Protein AF-A0A8T0BL44-F1 (afdb_monomer_lite)

pLDDT: mean 71.76, std 21.44, range [35.44, 96.62]

Organism: Silurus meridionalis (NCBI:txid175797)

Secondary structure (DSSP, 8-state):
-HHHHHHHHHHHHHHHHHHHHHHHHHHHHHHHHHHHHHTT-HHHHHHHHHHHHHHHHHHHHHHHHHHHHHHHHHHHHHHHHHHHHHHHHHHHHHHHHHHHHHHHHHHHHHHHHHHHHHHHHHHHHHHHHHHHHHHHHHHHHHHHHHHHHHHHHHHHHHHHHHHHHHHHHHHHHHHHHHHHHHHHHHHHHHHHHHHHHHHHHHHHHTTSSSS--

Foldseek 3Di:
DVVVLVVLLVLLVVLLVLLVVL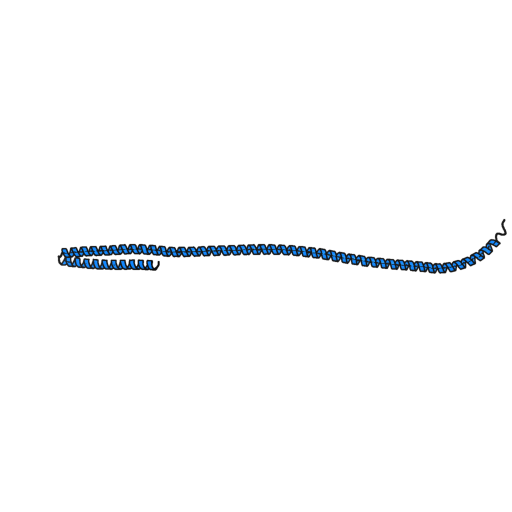LVVLVVLVVVLVVCVVVVNVVSSVVSNVSSVVSNVSSVVSNVVSVVSVVVSVVVVVVVVVVVVVVVVVVVVVVVVVVVVVVVVVVVVCCVCVVVVVVVVCVVCVVVVVVVVVVVCCVVCVVVVVVVVVVVVVVVVVVVVVVVVVVVVVVVVVVVVVCVVVVVVVVVVVVVVVVVVVVVVVVVVVVPVVPDD

Structure (mmCIF, N/CA/C/O backbone):
data_AF-A0A8T0BL44-F1
#
_entry.id   AF-A0A8T0BL44-F1
#
loop_
_atom_site.group_PDB
_atom_site.id
_atom_site.type_symbol
_atom_site.label_atom_id
_atom_site.label_alt_id
_atom_site.label_comp_id
_atom_site.label_asym_id
_atom_site.label_entity_id
_atom_site.label_seq_id
_atom_site.pdbx_PDB_ins_code
_atom_site.Cartn_x
_atom_site.Cartn_y
_atom_site.Cartn_z
_atom_site.occupancy
_atom_site.B_iso_or_equiv
_atom_site.auth_seq_id
_atom_site.auth_comp_id
_atom_site.auth_asym_id
_atom_site.auth_atom_id
_atom_site.pdbx_PDB_model_num
ATOM 1 N N . MET A 1 1 ? -0.064 4.214 21.474 1.00 69.94 1 MET A N 1
ATOM 2 C CA . MET A 1 1 ? -1.525 3.954 21.390 1.00 69.94 1 MET A CA 1
ATOM 3 C C . MET A 1 1 ? -1.863 2.549 21.871 1.00 69.94 1 MET A C 1
ATOM 5 O O . MET A 1 1 ? -2.926 2.357 22.455 1.00 69.94 1 MET A O 1
ATOM 9 N N . ASP A 1 2 ? -0.962 1.584 21.702 1.00 80.00 2 ASP A N 1
ATOM 10 C CA . ASP A 1 2 ? -1.138 0.243 22.268 1.00 80.00 2 ASP A CA 1
ATOM 11 C C . ASP A 1 2 ? -1.189 0.259 23.802 1.00 80.00 2 ASP A C 1
ATOM 13 O O . ASP A 1 2 ? -2.060 -0.389 24.377 1.00 80.00 2 ASP A O 1
ATOM 17 N N . ASP A 1 3 ? -0.395 1.112 24.465 1.00 86.94 3 ASP A N 1
ATOM 18 C CA . ASP A 1 3 ? -0.456 1.292 25.926 1.00 86.94 3 ASP A CA 1
ATOM 19 C C . ASP A 1 3 ? -1.827 1.780 26.402 1.00 86.94 3 ASP A C 1
ATOM 21 O O . ASP A 1 3 ? -2.375 1.274 27.378 1.00 86.94 3 ASP A O 1
ATOM 25 N N . THR A 1 4 ? -2.432 2.733 25.687 1.00 88.00 4 THR A N 1
ATOM 26 C CA . THR A 1 4 ? -3.768 3.246 26.021 1.00 88.00 4 THR A CA 1
ATOM 27 C C . THR A 1 4 ? -4.852 2.196 25.794 1.00 88.00 4 THR A C 1
ATOM 29 O O . THR A 1 4 ? -5.768 2.083 26.604 1.00 88.00 4 THR A O 1
ATOM 32 N N . LEU A 1 5 ? -4.739 1.383 24.736 1.00 90.44 5 LEU A N 1
ATOM 33 C CA . LEU A 1 5 ? -5.664 0.275 24.485 1.00 90.44 5 LEU A CA 1
ATOM 34 C C . LEU A 1 5 ? -5.534 -0.807 25.567 1.00 90.44 5 LEU A C 1
ATOM 36 O O . LEU A 1 5 ? -6.539 -1.331 26.050 1.00 90.44 5 LEU A O 1
ATOM 40 N N . PHE A 1 6 ? -4.301 -1.118 25.965 1.00 92.88 6 PHE A N 1
ATOM 41 C CA . PHE A 1 6 ? -4.007 -2.074 27.023 1.00 92.88 6 PHE A CA 1
ATOM 42 C C . PHE A 1 6 ? -4.561 -1.605 28.372 1.00 92.88 6 PHE A C 1
ATOM 44 O O . PHE A 1 6 ? -5.269 -2.363 29.036 1.00 92.88 6 PHE A O 1
ATOM 51 N N . GLN A 1 7 ? -4.325 -0.340 28.734 1.00 93.31 7 GLN A N 1
ATOM 52 C CA . GLN A 1 7 ? -4.882 0.274 29.940 1.00 93.31 7 GLN A CA 1
ATOM 53 C C . GLN A 1 7 ? -6.413 0.227 29.933 1.00 93.31 7 GLN A C 1
ATOM 55 O O . GLN A 1 7 ? -6.998 -0.252 30.897 1.00 93.31 7 GLN A O 1
ATOM 60 N N . LEU A 1 8 ? -7.074 0.606 28.832 1.00 92.88 8 LEU A N 1
ATOM 61 C CA . LEU A 1 8 ? -8.539 0.557 28.725 1.00 92.88 8 LEU A CA 1
ATOM 62 C C . LEU A 1 8 ? -9.100 -0.858 28.939 1.00 92.88 8 LEU A C 1
ATOM 64 O O . LEU A 1 8 ? -10.044 -1.036 29.710 1.00 92.88 8 LEU A O 1
ATOM 68 N N . LYS A 1 9 ? -8.498 -1.878 28.312 1.00 92.75 9 LYS A N 1
ATOM 69 C CA . LYS A 1 9 ? -8.901 -3.285 28.499 1.00 92.75 9 LYS A CA 1
ATOM 70 C C . LYS A 1 9 ? -8.662 -3.768 29.926 1.00 92.75 9 LYS A C 1
ATOM 72 O O . LYS A 1 9 ? -9.474 -4.511 30.482 1.00 92.75 9 LYS A O 1
ATOM 77 N N . PHE A 1 10 ? -7.560 -3.346 30.537 1.00 95.25 10 PHE A N 1
ATOM 78 C CA . PHE A 1 10 ? -7.265 -3.663 31.925 1.00 95.25 10 PHE A CA 1
ATOM 79 C C . PHE A 1 10 ? -8.274 -3.007 32.877 1.00 95.25 10 PHE A C 1
ATOM 81 O O . PHE A 1 10 ? -8.825 -3.691 33.742 1.00 95.25 10 PHE A O 1
ATOM 88 N N . THR A 1 11 ? -8.590 -1.725 32.677 1.00 93.88 11 THR A N 1
ATOM 89 C CA . THR A 1 11 ? -9.601 -0.991 33.445 1.00 93.88 11 THR A CA 1
ATOM 90 C C . THR A 1 11 ? -10.983 -1.629 33.303 1.00 93.88 11 THR A C 1
ATOM 92 O O . THR A 1 11 ? -11.631 -1.862 34.320 1.00 93.88 11 THR A O 1
ATOM 95 N N . ALA A 1 12 ? -11.418 -2.005 32.093 1.00 94.56 12 ALA A N 1
ATOM 96 C CA . ALA A 1 12 ? -12.679 -2.729 31.888 1.00 94.56 12 ALA A CA 1
ATOM 97 C C . ALA A 1 12 ? -12.732 -4.020 32.725 1.00 94.56 12 ALA A C 1
ATOM 99 O O . ALA A 1 12 ? -13.682 -4.258 33.473 1.00 94.56 12 ALA A O 1
ATOM 100 N N . LYS A 1 13 ? -11.649 -4.806 32.698 1.00 95.50 13 LYS A N 1
ATOM 101 C CA . LYS A 1 13 ? -11.542 -6.056 33.460 1.00 95.50 13 LYS A CA 1
ATOM 102 C C . LYS A 1 13 ? -11.479 -5.834 34.974 1.00 95.50 13 LYS A C 1
ATOM 104 O O . LYS A 1 13 ? -11.966 -6.666 35.741 1.00 95.50 13 LYS A O 1
ATOM 109 N N . GLN A 1 14 ? -10.898 -4.726 35.433 1.00 96.19 14 GLN A N 1
ATOM 110 C CA . GLN A 1 14 ? -10.954 -4.335 36.842 1.00 96.19 14 GLN A CA 1
ATOM 111 C C . GLN A 1 14 ? -12.375 -3.947 37.270 1.00 96.19 14 GLN A C 1
ATOM 113 O O . GLN A 1 14 ? -12.824 -4.398 38.325 1.00 96.19 14 GLN A O 1
ATOM 118 N N . LEU A 1 15 ? -13.109 -3.192 36.448 1.00 95.75 15 LEU A N 1
ATOM 119 C CA . LEU A 1 15 ? -14.500 -2.810 36.721 1.00 95.75 15 LEU A CA 1
ATOM 120 C C . LEU A 1 15 ? -15.417 -4.039 36.824 1.00 95.75 15 LEU A C 1
ATOM 122 O O . LEU A 1 15 ? -16.239 -4.115 37.735 1.00 95.75 15 LEU A O 1
ATOM 126 N N . GLU A 1 16 ? -15.223 -5.052 35.976 1.00 95.38 16 GLU A N 1
ATOM 127 C CA . GLU A 1 16 ? -15.943 -6.329 36.090 1.00 95.38 16 GLU A CA 1
ATOM 128 C C . GLU A 1 16 ? -15.645 -7.072 37.398 1.00 95.38 16 GLU A C 1
ATOM 130 O O . GLU A 1 16 ? -16.543 -7.655 38.011 1.00 95.38 16 GLU A O 1
ATOM 135 N N . ARG A 1 17 ? -14.386 -7.062 37.857 1.00 96.25 17 ARG A N 1
ATOM 136 C CA . ARG A 1 17 ? -14.012 -7.668 39.147 1.00 96.25 17 ARG A CA 1
ATOM 137 C C . ARG A 1 17 ? -14.679 -6.940 40.312 1.00 96.25 17 ARG A C 1
ATOM 139 O O . ARG A 1 17 ? -15.164 -7.599 41.232 1.00 96.25 17 ARG A O 1
ATOM 146 N N . LEU A 1 18 ? -14.737 -5.608 40.264 1.00 95.44 18 LEU A N 1
ATOM 147 C CA . LEU A 1 18 ? -15.436 -4.792 41.259 1.00 95.44 18 LEU A CA 1
ATOM 148 C C . LEU A 1 18 ? -16.947 -5.057 41.248 1.00 95.44 18 LEU A C 1
ATOM 150 O O . LEU A 1 18 ? -17.538 -5.211 42.316 1.00 95.44 18 LEU A O 1
ATOM 154 N N . ALA A 1 19 ? -17.554 -5.212 40.068 1.00 96.31 19 ALA A N 1
ATOM 155 C CA . ALA A 1 19 ? -18.959 -5.587 39.940 1.00 96.31 19 ALA A CA 1
ATOM 156 C C . ALA A 1 19 ? -19.248 -6.968 40.553 1.00 96.31 19 ALA A C 1
ATOM 158 O O . ALA A 1 19 ? -20.170 -7.103 41.356 1.00 96.31 19 ALA A O 1
ATOM 159 N N . LYS A 1 20 ? -18.414 -7.979 40.258 1.00 96.12 20 LYS A N 1
ATOM 160 C CA . LYS A 1 20 ? -18.530 -9.326 40.850 1.00 96.12 20 LYS A CA 1
ATOM 161 C C . LYS A 1 20 ? -18.363 -9.309 42.370 1.00 96.12 20 LYS A C 1
ATOM 163 O O . LYS A 1 20 ? -19.061 -10.038 43.074 1.00 96.12 20 LYS A O 1
ATOM 168 N N . LYS A 1 21 ? -17.459 -8.471 42.889 1.00 96.62 21 LYS A N 1
ATOM 169 C CA . LYS A 1 21 ? -17.287 -8.276 44.335 1.00 96.62 21 LYS A CA 1
ATOM 170 C C . LYS A 1 21 ? -18.546 -7.667 44.965 1.00 96.62 21 LYS A C 1
ATOM 172 O O . LYS A 1 21 ? -19.066 -8.239 45.917 1.00 96.62 21 LYS A O 1
ATOM 177 N N . ALA A 1 22 ? -19.084 -6.590 44.389 1.00 94.69 22 ALA A N 1
ATOM 178 C CA . ALA A 1 22 ? -20.314 -5.951 44.863 1.00 94.69 22 ALA A CA 1
ATOM 179 C C . ALA A 1 22 ? -21.532 -6.896 44.819 1.00 94.69 22 ALA A C 1
ATOM 181 O O . ALA A 1 22 ? -22.373 -6.872 45.719 1.00 94.69 22 ALA A O 1
ATOM 182 N N . GLU A 1 23 ? -21.612 -7.776 43.816 1.00 95.00 23 GLU A N 1
ATOM 183 C CA . GLU A 1 23 ? -22.660 -8.798 43.728 1.00 95.00 23 GLU A CA 1
ATOM 184 C C . GLU A 1 23 ? -22.529 -9.857 44.835 1.00 95.00 23 GLU A C 1
ATOM 186 O O . GLU A 1 23 ? -23.530 -10.259 45.437 1.00 95.00 23 GLU A O 1
ATOM 191 N N . LYS A 1 24 ? -21.300 -10.289 45.149 1.00 96.19 24 LYS A N 1
ATOM 192 C CA . LYS A 1 24 ? -21.034 -11.214 46.260 1.00 96.19 24 LYS A CA 1
ATOM 193 C C . LYS A 1 24 ? -21.413 -10.589 47.606 1.00 96.19 24 LYS A C 1
ATOM 195 O O . LYS A 1 24 ? -22.069 -11.250 48.410 1.00 96.19 24 LYS A O 1
ATOM 200 N N . ASP A 1 25 ? -21.076 -9.317 47.811 1.00 94.94 25 ASP A N 1
ATOM 201 C CA . ASP A 1 25 ? -21.437 -8.563 49.017 1.00 94.94 25 ASP A CA 1
ATOM 202 C C . ASP A 1 25 ? -22.966 -8.392 49.134 1.00 94.94 25 ASP A C 1
ATOM 204 O O . ASP A 1 25 ? -23.532 -8.585 50.208 1.00 94.94 25 ASP A O 1
ATOM 208 N N . SER A 1 26 ? -23.670 -8.132 48.023 1.00 93.81 26 SER A N 1
ATOM 209 C CA . SER A 1 26 ? -25.142 -8.067 47.993 1.00 93.81 26 SER A CA 1
ATOM 210 C C . SER A 1 26 ? -25.791 -9.404 48.382 1.00 93.81 26 SER A C 1
ATOM 212 O O . SER A 1 26 ? -26.718 -9.430 49.194 1.00 93.81 26 SER A O 1
ATOM 214 N N . LYS A 1 27 ? -25.276 -10.536 47.878 1.00 95.06 27 LYS A N 1
ATOM 215 C CA . LYS A 1 27 ? -25.745 -11.883 48.266 1.00 95.06 27 LYS A CA 1
ATOM 216 C C . LYS A 1 27 ? -25.478 -12.181 49.745 1.00 95.06 27 LYS A C 1
ATOM 218 O O . LYS A 1 27 ? -26.314 -12.801 50.405 1.00 95.06 27 LYS A O 1
ATOM 223 N N . ALA A 1 28 ? -24.347 -11.718 50.280 1.00 94.81 28 ALA A N 1
ATOM 224 C CA . ALA A 1 28 ? -24.042 -11.839 51.702 1.00 94.81 28 ALA A CA 1
ATOM 225 C C . ALA A 1 28 ? -25.059 -11.062 52.559 1.00 94.81 28 ALA A C 1
ATOM 227 O O . ALA A 1 28 ? -25.601 -11.631 53.506 1.00 94.81 28 ALA A O 1
ATOM 228 N N . GLU A 1 29 ? -25.405 -9.825 52.193 1.00 93.19 29 GLU A N 1
ATOM 229 C CA . GLU A 1 29 ? -26.448 -9.048 52.884 1.00 93.19 29 GLU A CA 1
ATOM 230 C C . GLU A 1 29 ? -27.834 -9.704 52.777 1.00 93.19 29 GLU A C 1
ATOM 232 O O . GLU A 1 29 ? -28.536 -9.828 53.778 1.00 93.19 29 GLU A O 1
ATOM 237 N N . GLN A 1 30 ? -28.206 -10.259 51.617 1.00 93.69 30 GLN A N 1
ATOM 238 C CA . GLN A 1 30 ? -29.459 -11.018 51.472 1.00 93.69 30 GLN A CA 1
ATOM 239 C C . GLN A 1 30 ? -29.530 -12.232 52.407 1.00 93.69 30 GLN A C 1
ATOM 241 O O . GLN A 1 30 ? -30.596 -12.554 52.935 1.00 93.69 30 GLN A O 1
ATOM 246 N N . SER A 1 31 ? -28.406 -12.913 52.643 1.00 94.44 31 SER A N 1
ATOM 247 C CA . SER A 1 31 ? -28.365 -14.014 53.608 1.00 94.44 31 SER A CA 1
ATOM 248 C C . SER A 1 31 ? -28.578 -13.535 55.052 1.00 94.44 31 SER A C 1
ATOM 250 O O . SER A 1 31 ? -29.206 -14.244 55.839 1.00 94.44 31 SER A O 1
ATOM 252 N N . LYS A 1 32 ? -28.133 -12.315 55.394 1.00 94.00 32 LYS A N 1
ATOM 253 C CA . LYS A 1 32 ? -28.379 -11.685 56.703 1.00 94.00 32 LYS A CA 1
ATOM 254 C C . LYS A 1 32 ? -29.839 -11.269 56.871 1.00 94.00 32 LYS A C 1
ATOM 256 O O . LYS A 1 32 ? -30.396 -11.516 57.934 1.00 94.00 32 LYS A O 1
ATOM 261 N N . VAL A 1 33 ? -30.486 -10.753 55.819 1.00 94.25 33 VAL A N 1
ATOM 262 C CA . VAL 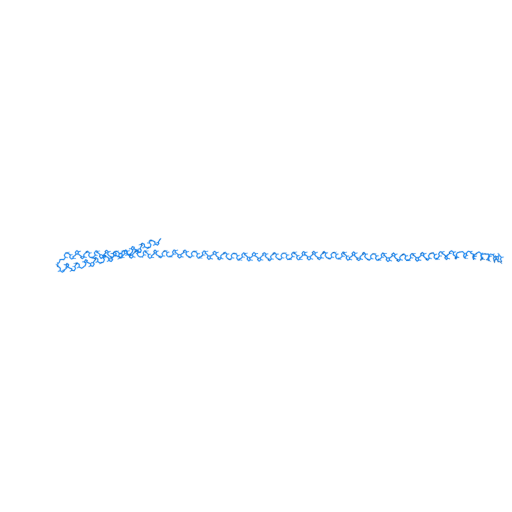A 1 33 ? -31.937 -10.467 55.818 1.00 94.25 33 VAL A CA 1
ATOM 263 C C . VAL A 1 33 ? -32.732 -11.721 56.187 1.00 94.25 33 VAL A C 1
ATOM 265 O O . VAL A 1 33 ? -33.583 -11.675 57.071 1.00 94.25 33 VAL A O 1
ATOM 268 N N . LYS A 1 34 ? -32.413 -12.868 55.566 1.00 93.31 34 LYS A N 1
ATOM 269 C CA . LYS A 1 34 ? -33.082 -14.150 55.857 1.00 93.31 34 LYS A CA 1
ATOM 270 C C . LYS A 1 34 ? -32.927 -14.571 57.323 1.00 93.31 34 LYS A C 1
ATOM 272 O O . LYS A 1 34 ? -33.892 -15.037 57.920 1.00 93.31 34 LYS A O 1
ATOM 277 N N . LYS A 1 35 ? -31.743 -14.374 57.913 1.00 94.25 35 LYS A N 1
ATOM 278 C CA . LYS A 1 35 ? -31.485 -14.666 59.334 1.00 94.25 35 LYS A CA 1
ATOM 279 C C . LYS A 1 35 ? -32.230 -13.705 60.271 1.00 94.25 35 LYS A C 1
ATOM 281 O O . LYS A 1 35 ? -32.817 -14.152 61.248 1.00 94.25 35 LYS A O 1
ATOM 286 N N . ALA A 1 36 ? -32.261 -12.410 59.955 1.00 92.06 36 ALA A N 1
ATOM 287 C CA . ALA A 1 36 ? -32.980 -11.405 60.745 1.00 92.06 36 ALA A CA 1
ATOM 288 C C . ALA A 1 36 ? -34.504 -11.636 60.742 1.00 92.06 36 ALA A C 1
ATOM 290 O O . ALA A 1 36 ? -35.160 -11.475 61.770 1.00 92.06 36 ALA A O 1
ATOM 291 N N . LEU A 1 37 ? -35.055 -12.098 59.612 1.00 90.81 37 LEU A N 1
ATOM 292 C CA . LEU A 1 37 ? -36.462 -12.499 59.493 1.00 90.81 37 LEU A CA 1
ATOM 293 C C . LEU A 1 37 ? -36.809 -13.696 60.392 1.00 90.81 37 LEU A C 1
ATOM 295 O O . LEU A 1 37 ? -37.860 -13.688 61.027 1.00 90.81 37 LEU A O 1
ATOM 299 N N . GLN A 1 38 ? -35.922 -14.695 60.501 1.00 92.69 38 GLN A N 1
ATOM 300 C CA . GLN A 1 38 ? -36.114 -15.832 61.418 1.00 92.69 38 GLN A CA 1
ATOM 301 C C . GLN A 1 38 ? -36.140 -15.395 62.890 1.00 92.69 38 GLN A C 1
ATOM 303 O O . GLN A 1 38 ? -36.855 -15.982 63.695 1.00 92.69 38 GLN A O 1
ATOM 308 N N . GLN A 1 39 ? -35.407 -14.334 63.231 1.00 92.25 39 GLN A N 1
ATOM 309 C CA . GLN A 1 39 ? -35.356 -13.754 64.575 1.00 92.25 39 GLN A CA 1
ATOM 310 C C . GLN A 1 39 ? -36.518 -12.779 64.866 1.00 92.25 39 GLN A C 1
ATOM 312 O O . GLN A 1 39 ? -36.514 -12.133 65.910 1.00 92.25 39 GLN A O 1
ATOM 317 N N . LYS A 1 40 ? -37.506 -12.646 63.958 1.00 90.94 40 LYS A N 1
ATOM 318 C CA . LYS A 1 40 ? -38.638 -11.693 64.033 1.00 90.94 40 LYS A CA 1
ATOM 319 C C . LYS A 1 40 ? -38.242 -10.211 64.195 1.00 90.94 40 LYS A C 1
ATOM 321 O O . LYS A 1 40 ? -39.096 -9.383 64.502 1.00 90.94 40 LYS A O 1
ATOM 326 N N . ASN A 1 41 ? -36.987 -9.839 63.931 1.00 91.25 41 ASN A N 1
ATOM 327 C CA . ASN A 1 41 ? -36.534 -8.450 64.016 1.00 91.25 41 ASN A CA 1
ATOM 328 C C . ASN A 1 41 ? -36.704 -7.735 62.664 1.00 91.25 41 ASN A C 1
ATOM 330 O O . ASN A 1 41 ? -35.844 -7.801 61.779 1.00 91.25 41 ASN A O 1
ATOM 334 N N . VAL A 1 42 ? -37.848 -7.069 62.505 1.00 89.62 42 VAL A N 1
ATOM 335 C CA . VAL A 1 42 ? -38.293 -6.475 61.234 1.00 89.62 42 VAL A CA 1
ATOM 336 C C . VAL A 1 42 ? -37.489 -5.226 60.853 1.00 89.62 42 VAL A C 1
ATOM 338 O O . VAL A 1 42 ? -37.205 -5.012 59.673 1.00 89.62 42 VAL A O 1
ATOM 341 N N . ASP A 1 43 ? -37.063 -4.427 61.834 1.00 91.94 43 ASP A N 1
ATOM 342 C CA . ASP A 1 43 ? -36.312 -3.192 61.585 1.00 91.94 43 ASP A CA 1
ATOM 343 C C . ASP A 1 43 ? -34.884 -3.479 61.106 1.00 91.94 43 ASP A C 1
ATOM 345 O O . ASP A 1 43 ? -34.432 -2.894 60.119 1.00 91.94 43 ASP A O 1
ATOM 349 N N . CYS A 1 44 ? -34.194 -4.453 61.711 1.00 90.81 44 CYS A N 1
ATOM 350 C CA . CYS A 1 44 ? -32.881 -4.888 61.226 1.00 90.81 44 CYS A CA 1
ATOM 351 C C . CYS A 1 44 ? -32.962 -5.527 59.830 1.00 90.81 44 CYS A C 1
ATOM 353 O O . CYS A 1 44 ? -32.086 -5.298 58.993 1.00 90.81 44 CYS A O 1
ATOM 355 N N . ALA A 1 45 ? -34.021 -6.294 59.545 1.00 93.12 45 ALA A N 1
ATOM 356 C CA . ALA A 1 45 ? -34.233 -6.876 58.222 1.00 93.12 45 ALA A CA 1
ATOM 357 C C . ALA A 1 45 ? -34.409 -5.798 57.135 1.00 93.12 45 ALA A C 1
ATOM 359 O O . ALA A 1 45 ? -33.854 -5.949 56.044 1.00 93.12 45 ALA A O 1
ATOM 360 N N . ARG A 1 46 ? -35.109 -4.694 57.440 1.00 94.81 46 ARG A N 1
ATOM 361 C CA . ARG A 1 46 ? -35.284 -3.551 56.527 1.00 94.81 46 ARG A CA 1
ATOM 362 C C . ARG A 1 46 ? -33.948 -2.892 56.180 1.00 94.81 46 ARG A C 1
ATOM 364 O O . ARG A 1 46 ? -33.643 -2.732 55.000 1.00 94.81 46 ARG A O 1
ATOM 371 N N . VAL A 1 47 ? -33.107 -2.621 57.180 1.00 94.50 47 VAL A N 1
ATOM 372 C CA . VAL A 1 47 ? -31.777 -2.018 56.968 1.00 94.50 47 VAL A CA 1
ATOM 373 C C . VAL A 1 47 ? -30.8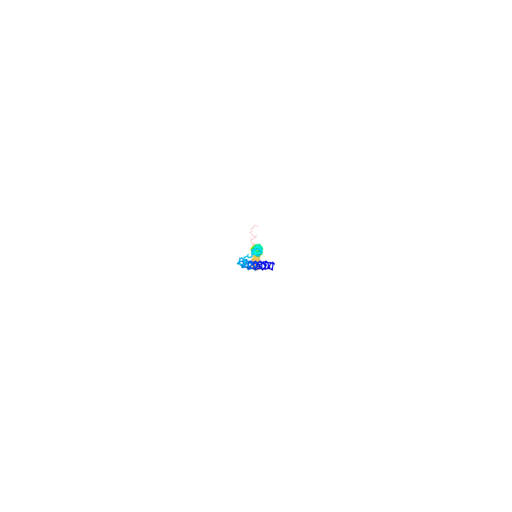67 -2.923 56.126 1.00 94.50 47 VAL A C 1
ATOM 375 O O . VAL A 1 47 ? -30.168 -2.449 55.226 1.00 94.50 47 VAL A O 1
ATOM 378 N N . TYR A 1 48 ? -30.872 -4.240 56.364 1.00 94.62 48 TYR A N 1
ATOM 379 C CA . TYR A 1 48 ? -30.099 -5.177 55.538 1.00 94.62 48 TYR A CA 1
ATOM 380 C C . TYR A 1 48 ? -30.646 -5.290 54.108 1.00 94.62 48 TYR A C 1
ATOM 382 O O . TYR A 1 48 ? -29.863 -5.418 53.164 1.00 94.62 48 TYR A O 1
ATOM 390 N N . ALA A 1 49 ? -31.964 -5.198 53.917 1.00 94.94 49 ALA A N 1
ATOM 391 C CA . ALA A 1 49 ? -32.578 -5.212 52.593 1.00 94.94 49 ALA A CA 1
ATOM 392 C C . ALA A 1 49 ? -32.210 -3.957 51.784 1.00 94.94 49 ALA A C 1
ATOM 394 O O . ALA A 1 49 ? -31.784 -4.074 50.633 1.00 94.94 49 ALA A O 1
ATOM 395 N N . GLU A 1 50 ? -32.280 -2.772 52.393 1.00 95.62 50 GLU A N 1
ATOM 396 C CA . GLU A 1 50 ? -31.848 -1.514 51.770 1.00 95.62 50 GLU A CA 1
ATOM 397 C C . GLU A 1 50 ? -30.363 -1.554 51.385 1.00 95.62 50 GLU A C 1
ATOM 399 O O . GLU A 1 50 ? -29.996 -1.219 50.255 1.00 95.62 50 GLU A O 1
ATOM 404 N N . ASN A 1 51 ? -29.500 -2.054 52.277 1.00 94.81 51 ASN A N 1
ATOM 405 C CA . ASN A 1 51 ? -28.078 -2.225 51.983 1.00 94.81 51 ASN A CA 1
ATOM 406 C C . ASN A 1 51 ? -27.822 -3.225 50.847 1.00 94.81 51 ASN A C 1
ATOM 408 O O . ASN A 1 51 ? -26.965 -2.976 49.993 1.00 94.81 51 ASN A O 1
ATOM 412 N N . ALA A 1 52 ? -28.580 -4.322 50.786 1.00 95.00 52 ALA A N 1
ATOM 413 C CA . ALA A 1 52 ? -28.488 -5.286 49.696 1.00 95.00 52 ALA A CA 1
ATOM 414 C C . ALA A 1 52 ? -28.881 -4.664 48.345 1.00 95.00 52 ALA A C 1
ATOM 416 O O . ALA A 1 52 ? -28.199 -4.912 47.343 1.00 95.00 52 ALA A O 1
ATOM 417 N N . ILE A 1 53 ? -29.934 -3.836 48.316 1.00 95.94 53 ILE A N 1
ATOM 418 C CA . ILE A 1 53 ? -30.380 -3.098 47.123 1.00 95.94 53 ILE A CA 1
ATOM 419 C C . ILE A 1 53 ? -29.315 -2.088 46.693 1.00 95.94 53 ILE A C 1
ATOM 421 O O . ILE A 1 53 ? -28.932 -2.063 45.523 1.00 95.94 53 ILE A O 1
ATOM 425 N N . ARG A 1 54 ? -28.771 -1.307 47.632 1.00 96.19 54 ARG A N 1
ATOM 426 C CA . ARG A 1 54 ? -27.700 -0.344 47.349 1.00 96.19 54 ARG A CA 1
ATOM 427 C C . ARG A 1 54 ? -26.482 -1.027 46.729 1.00 96.19 54 ARG A C 1
ATOM 429 O O . ARG A 1 54 ? -26.008 -0.592 45.682 1.00 96.19 54 ARG A O 1
ATOM 436 N N . LYS A 1 55 ? -26.019 -2.139 47.311 1.00 94.88 55 LYS A N 1
ATOM 437 C CA . LYS A 1 55 ? -24.883 -2.910 46.779 1.00 94.88 55 LYS A CA 1
ATOM 438 C C . LYS A 1 55 ? -25.163 -3.526 45.410 1.00 94.88 55 LYS A C 1
ATOM 440 O O . LYS A 1 55 ? -24.275 -3.558 44.560 1.00 94.88 55 LYS A O 1
ATOM 445 N N . LYS A 1 56 ? -26.405 -3.946 45.155 1.00 95.62 56 LYS A N 1
ATOM 446 C CA . LYS A 1 56 ? -26.831 -4.407 43.828 1.00 95.62 56 LYS A CA 1
ATOM 447 C C . LYS A 1 56 ? -26.787 -3.274 42.796 1.00 95.62 56 LYS A C 1
ATOM 449 O O . LYS A 1 56 ? -26.263 -3.478 41.703 1.00 95.62 56 LYS A O 1
ATOM 454 N N . ASN A 1 57 ? -27.270 -2.082 43.149 1.00 95.50 57 ASN A N 1
ATOM 455 C CA . ASN A 1 57 ? -27.228 -0.905 42.276 1.00 95.50 57 ASN A CA 1
ATOM 456 C C . ASN A 1 57 ? -25.791 -0.443 41.993 1.00 95.50 57 ASN A C 1
ATOM 458 O O . ASN A 1 57 ? -25.477 -0.117 40.849 1.00 95.50 57 ASN A O 1
ATOM 462 N N . GLU A 1 58 ? -24.901 -0.487 42.991 1.00 95.06 58 GLU A N 1
ATOM 463 C CA . GLU A 1 58 ? -23.460 -0.264 42.799 1.00 95.06 58 GLU A CA 1
ATOM 464 C C . GLU A 1 58 ? -22.885 -1.254 41.770 1.00 95.06 58 GLU A C 1
ATOM 466 O O . GLU A 1 58 ? -22.222 -0.835 40.823 1.00 95.06 58 GLU A O 1
ATOM 471 N N . GLY A 1 59 ? -23.196 -2.553 41.889 1.00 95.44 59 GLY A N 1
ATOM 472 C CA . GLY A 1 59 ? -22.762 -3.582 40.934 1.00 95.44 59 GLY A CA 1
ATOM 473 C C . GLY A 1 59 ? -23.237 -3.328 39.498 1.00 95.44 59 GLY A C 1
ATOM 474 O O . GLY A 1 59 ? -22.449 -3.430 38.556 1.00 95.44 59 GLY A O 1
ATOM 475 N N . VAL A 1 60 ? -24.500 -2.925 39.322 1.00 94.88 60 VAL A N 1
ATOM 476 C CA . VAL A 1 60 ? -25.049 -2.547 38.007 1.00 94.88 60 VAL A CA 1
ATOM 477 C C . VAL A 1 60 ? -24.348 -1.307 37.447 1.00 94.88 60 VAL A C 1
ATOM 479 O O . VAL A 1 60 ? -24.083 -1.242 36.246 1.00 94.88 60 VAL A O 1
ATOM 482 N N . ASN A 1 61 ? -24.012 -0.331 38.292 1.00 96.12 61 ASN A N 1
ATOM 483 C CA . ASN A 1 61 ? -23.299 0.866 37.856 1.00 96.12 61 ASN A CA 1
ATOM 484 C C . ASN A 1 61 ? -21.875 0.540 37.371 1.00 96.12 61 ASN A C 1
ATOM 486 O O . ASN A 1 61 ? -21.468 1.004 36.305 1.00 96.12 61 ASN A O 1
ATOM 490 N N . TRP A 1 62 ? -21.151 -0.324 38.092 1.00 95.69 62 TRP A N 1
ATOM 491 C CA . TRP A 1 62 ? -19.837 -0.817 37.663 1.00 95.69 62 TRP A CA 1
ATOM 492 C C . TRP A 1 62 ? -19.906 -1.573 36.332 1.00 95.69 62 TRP A C 1
ATOM 494 O O . TRP A 1 62 ? -19.080 -1.327 35.456 1.00 95.69 62 TRP A O 1
ATOM 504 N N . LEU A 1 63 ? -20.922 -2.422 36.136 1.00 95.12 63 LEU A N 1
ATOM 505 C CA . LEU A 1 63 ? -21.153 -3.124 34.867 1.00 95.12 63 LEU A CA 1
ATOM 506 C C . LEU A 1 63 ? -21.434 -2.170 33.701 1.00 95.12 63 LEU A C 1
ATOM 508 O O . LEU A 1 63 ? -20.903 -2.364 32.611 1.00 95.12 63 LEU A O 1
ATOM 512 N N . ARG A 1 64 ? -22.231 -1.116 33.917 1.00 96.31 64 ARG A N 1
ATOM 513 C CA . ARG A 1 64 ? -22.475 -0.095 32.884 1.00 96.31 64 ARG A CA 1
ATOM 514 C C . ARG A 1 64 ? -21.214 0.682 32.529 1.00 96.31 64 ARG A C 1
ATOM 516 O O . ARG A 1 64 ? -21.019 1.028 31.368 1.00 96.31 64 ARG A O 1
ATOM 523 N N . MET A 1 65 ? -20.368 0.988 33.511 1.00 94.56 65 MET A N 1
ATOM 524 C CA . MET A 1 65 ? -19.083 1.620 33.224 1.00 94.56 65 MET A CA 1
ATOM 525 C C . MET A 1 65 ? -18.151 0.664 32.478 1.00 94.56 65 MET A C 1
ATOM 527 O O . MET A 1 65 ? -17.538 1.082 31.501 1.00 94.56 65 MET A O 1
ATOM 531 N N . ALA A 1 66 ? -18.111 -0.618 32.853 1.00 95.00 66 ALA A N 1
ATOM 532 C CA . ALA A 1 66 ? -17.333 -1.629 32.142 1.00 95.00 66 ALA A CA 1
ATOM 533 C C . ALA A 1 66 ? -17.754 -1.738 30.666 1.00 95.00 66 ALA A C 1
ATOM 535 O O . ALA A 1 66 ? -16.900 -1.640 29.791 1.00 95.00 66 ALA A O 1
ATOM 536 N N . SER A 1 67 ? -19.058 -1.827 30.372 1.00 95.06 67 SER A N 1
ATOM 537 C CA . SER A 1 67 ? -19.545 -1.929 28.988 1.00 95.06 67 SER A CA 1
ATOM 538 C C . SER A 1 67 ? -19.244 -0.684 28.151 1.00 95.06 67 SER A C 1
ATOM 540 O O . SER A 1 67 ? -18.918 -0.791 26.970 1.00 95.06 67 SER A O 1
ATOM 542 N N . ARG A 1 68 ? -19.292 0.508 28.759 1.00 95.12 68 ARG A N 1
ATOM 543 C CA . ARG A 1 68 ? -18.876 1.753 28.098 1.00 95.12 68 ARG A CA 1
ATOM 544 C C . ARG A 1 68 ? -17.384 1.761 27.785 1.00 95.12 68 ARG A C 1
ATOM 546 O O . ARG A 1 68 ? -17.011 2.139 26.679 1.00 95.12 68 ARG A O 1
ATOM 553 N N . VAL A 1 69 ? -16.544 1.349 28.733 1.00 95.19 69 VAL A N 1
ATOM 554 C CA . VAL A 1 69 ? -15.087 1.287 28.537 1.00 95.19 69 VAL A CA 1
ATOM 555 C C . VAL A 1 69 ? -14.737 0.269 27.452 1.00 95.19 69 VAL A C 1
ATOM 557 O O . VAL A 1 69 ? -13.903 0.560 26.600 1.00 95.19 69 VAL A O 1
ATOM 560 N N . ASP A 1 70 ? -15.422 -0.871 27.411 1.00 94.56 70 ASP A N 1
ATOM 561 C CA . ASP A 1 70 ? -15.194 -1.905 26.399 1.00 94.56 70 ASP A CA 1
ATOM 562 C C . ASP A 1 70 ? -15.653 -1.457 24.992 1.00 94.56 70 ASP A C 1
ATOM 564 O O . ASP A 1 70 ? -14.966 -1.658 23.985 1.00 94.56 70 ASP A O 1
ATOM 568 N N . ALA A 1 71 ? -16.762 -0.714 24.910 1.00 94.31 71 ALA A N 1
ATOM 569 C CA . ALA A 1 71 ? -17.196 -0.062 23.673 1.00 94.31 71 ALA A CA 1
ATOM 570 C C . ALA A 1 71 ? -16.195 1.003 23.181 1.00 94.31 71 ALA A C 1
ATOM 572 O O . ALA A 1 71 ? -15.986 1.157 21.978 1.00 94.31 71 ALA A O 1
ATOM 573 N N . VAL A 1 72 ? -15.550 1.742 24.087 1.00 94.81 72 VAL A N 1
ATOM 574 C CA . VAL A 1 72 ? -14.478 2.680 23.714 1.00 94.81 72 VAL A CA 1
ATOM 575 C C . VAL A 1 72 ? -13.231 1.917 23.267 1.00 94.81 72 VAL A C 1
ATOM 577 O O . VAL A 1 72 ? -12.654 2.258 22.237 1.00 94.81 72 VAL A O 1
ATOM 580 N N . ALA A 1 73 ? -12.844 0.854 23.975 1.00 93.19 73 ALA A N 1
ATOM 581 C CA . ALA A 1 73 ? -11.687 0.035 23.625 1.00 93.19 73 ALA A CA 1
ATOM 582 C C . ALA A 1 73 ? -11.829 -0.599 22.231 1.00 93.19 73 ALA A C 1
ATOM 584 O O . ALA A 1 73 ? -10.887 -0.546 21.442 1.00 93.19 73 ALA A O 1
ATOM 585 N N . SER A 1 74 ? -13.006 -1.134 21.891 1.00 91.00 74 SER A N 1
ATOM 586 C CA . SER A 1 74 ? -13.276 -1.681 20.552 1.00 91.00 74 SER A CA 1
ATOM 587 C C . SER A 1 74 ? -13.164 -0.618 19.456 1.00 91.00 74 SER A C 1
ATOM 589 O O . SER A 1 74 ? -12.466 -0.844 18.469 1.00 91.00 74 SER A O 1
ATOM 591 N N . LYS A 1 75 ? -13.738 0.577 19.654 1.00 93.12 75 LYS A N 1
ATOM 592 C CA . LYS A 1 75 ? -13.597 1.698 18.706 1.00 93.12 75 LYS A CA 1
ATOM 593 C C . LYS A 1 75 ? -12.144 2.133 18.520 1.00 93.12 75 LYS A C 1
ATOM 595 O O . LYS A 1 75 ? -11.717 2.365 17.391 1.00 93.12 75 LYS A O 1
ATOM 600 N N . VAL A 1 76 ? -11.376 2.223 19.607 1.00 92.50 76 VAL A N 1
ATOM 601 C CA . VAL A 1 76 ? -9.946 2.561 19.548 1.00 92.50 76 VAL A CA 1
ATOM 602 C C . VAL A 1 76 ? -9.168 1.472 18.808 1.00 92.50 76 VAL A C 1
ATOM 604 O O . VAL A 1 76 ? -8.331 1.791 17.968 1.00 92.50 76 VAL A O 1
ATOM 607 N N . GLN A 1 77 ? -9.473 0.193 19.037 1.00 90.94 77 GLN A N 1
ATOM 608 C CA . GLN A 1 77 ? -8.831 -0.911 18.323 1.00 90.94 77 GLN A CA 1
ATOM 609 C C . GLN A 1 77 ? -9.128 -0.877 16.815 1.00 90.94 77 GLN A C 1
ATOM 611 O O . GLN A 1 77 ? -8.219 -1.056 16.001 1.00 90.94 77 GLN A O 1
ATOM 616 N N . THR A 1 78 ? -10.371 -0.587 16.422 1.00 90.12 78 THR A N 1
ATOM 617 C CA . THR A 1 78 ? -10.727 -0.386 15.010 1.00 90.12 78 THR A CA 1
ATOM 618 C C . THR A 1 78 ? -9.986 0.812 14.412 1.00 90.12 78 THR A C 1
ATOM 620 O O . THR A 1 78 ? -9.422 0.700 13.330 1.00 90.12 78 THR A O 1
ATOM 623 N N . ALA A 1 79 ? -9.887 1.936 15.125 1.00 88.56 79 ALA A N 1
ATOM 624 C CA . ALA A 1 79 ? -9.147 3.102 14.639 1.00 88.56 79 ALA A CA 1
ATOM 625 C C . ALA A 1 79 ? -7.644 2.814 14.440 1.00 88.56 79 ALA A C 1
ATOM 627 O O . ALA A 1 79 ? -7.060 3.226 13.436 1.00 88.56 79 ALA A O 1
ATOM 628 N N . VAL A 1 80 ? -7.018 2.075 15.363 1.00 88.00 80 VAL A N 1
ATOM 629 C CA . VAL A 1 80 ? -5.597 1.694 15.269 1.00 88.00 80 VAL A CA 1
ATOM 630 C C . VAL A 1 80 ? -5.354 0.753 14.087 1.00 88.00 80 VAL A C 1
ATOM 632 O O . VAL A 1 80 ? -4.428 0.974 13.307 1.00 88.00 80 VAL A O 1
ATOM 635 N N . THR A 1 81 ? -6.209 -0.257 13.909 1.00 87.25 81 THR A N 1
ATOM 636 C CA . THR A 1 81 ? -6.098 -1.195 12.777 1.00 87.25 81 THR A CA 1
ATOM 637 C C . THR A 1 81 ? -6.317 -0.497 11.437 1.00 87.25 81 THR A C 1
ATOM 639 O O . THR A 1 81 ? -5.509 -0.674 10.527 1.00 87.25 81 THR A O 1
ATOM 642 N N . MET A 1 82 ? -7.327 0.374 11.327 1.00 87.19 82 MET A N 1
ATOM 643 C CA . MET A 1 82 ? -7.563 1.168 10.116 1.00 87.19 82 MET A CA 1
ATOM 644 C C . MET A 1 82 ? -6.366 2.052 9.765 1.00 87.19 82 MET A C 1
ATOM 646 O O . MET A 1 82 ? -5.973 2.109 8.603 1.00 87.19 82 MET A O 1
ATOM 650 N N . LYS A 1 83 ? -5.730 2.693 10.754 1.00 87.00 83 LYS A N 1
ATOM 651 C CA . LYS A 1 83 ? -4.526 3.500 10.513 1.00 87.00 83 LYS A CA 1
ATOM 652 C C . LYS A 1 83 ? -3.382 2.663 9.929 1.00 87.00 83 LYS A C 1
ATOM 654 O O . LYS A 1 83 ? -2.716 3.120 9.001 1.00 87.00 83 LYS A O 1
ATOM 659 N N . GLY A 1 84 ? -3.176 1.446 10.437 1.00 86.69 84 GLY A N 1
ATOM 660 C CA . GLY A 1 84 ? -2.186 0.510 9.895 1.00 86.69 84 GLY A CA 1
ATOM 661 C C . GLY A 1 84 ? -2.476 0.122 8.442 1.00 86.69 84 GLY A C 1
ATOM 662 O O . GLY A 1 84 ? -1.582 0.174 7.598 1.00 86.69 84 GLY A O 1
ATOM 663 N N . VAL A 1 85 ? -3.740 -0.179 8.127 1.00 88.88 85 VAL A N 1
ATOM 664 C CA . VAL A 1 85 ? -4.165 -0.512 6.758 1.00 88.88 85 VAL A CA 1
ATOM 665 C C . VAL A 1 85 ? -3.954 0.674 5.814 1.00 88.88 85 VAL A C 1
ATOM 667 O O . VAL A 1 85 ? -3.341 0.499 4.764 1.00 88.88 85 VAL A O 1
ATOM 670 N N . CYS A 1 86 ? -4.357 1.890 6.194 1.00 85.94 86 CYS A N 1
ATOM 671 C CA . CYS A 1 86 ? -4.156 3.086 5.368 1.00 85.94 86 CYS A CA 1
ATOM 672 C C . CYS A 1 86 ? -2.676 3.321 5.030 1.00 85.94 86 CYS A C 1
ATOM 674 O O . CYS A 1 86 ? -2.347 3.617 3.883 1.00 85.94 86 CYS A O 1
ATOM 676 N N . LEU A 1 87 ? -1.779 3.146 6.007 1.00 87.69 87 LEU A N 1
ATOM 677 C CA . LEU A 1 87 ? -0.335 3.249 5.786 1.00 87.69 87 LEU A CA 1
ATOM 678 C C . LEU A 1 87 ? 0.149 2.189 4.791 1.00 87.69 87 LEU A C 1
ATOM 680 O O . LEU A 1 87 ? 0.816 2.535 3.819 1.00 87.69 87 LEU A O 1
ATOM 684 N N . SER A 1 88 ? -0.243 0.925 4.976 1.00 84.88 88 SER A N 1
ATOM 685 C CA . SER A 1 88 ? 0.147 -0.157 4.061 1.00 84.88 88 SER A CA 1
ATOM 686 C C . SER A 1 88 ? -0.322 0.085 2.622 1.00 84.88 88 SER A C 1
ATOM 688 O O . SER A 1 88 ? 0.452 -0.112 1.687 1.00 84.88 88 SER A O 1
ATOM 690 N N . VAL A 1 89 ? -1.544 0.601 2.449 1.00 88.25 89 VAL A N 1
ATOM 691 C CA . VAL A 1 89 ? -2.106 0.937 1.136 1.00 88.25 89 VAL A CA 1
ATOM 692 C C . VAL A 1 89 ? -1.372 2.126 0.515 1.00 88.25 89 VAL A C 1
ATOM 694 O O . VAL A 1 89 ? -1.038 2.109 -0.664 1.00 88.25 89 VAL A O 1
ATOM 697 N N . SER A 1 90 ? -1.059 3.155 1.305 1.00 86.44 90 SER A N 1
ATOM 698 C CA . SER A 1 90 ? -0.316 4.313 0.797 1.00 86.44 90 SER A CA 1
ATOM 699 C C . SER A 1 90 ? 1.088 3.941 0.304 1.00 86.44 90 SER A C 1
ATOM 701 O O . SER A 1 90 ? 1.530 4.438 -0.732 1.00 86.44 90 SER A O 1
ATOM 703 N N . VAL A 1 91 ? 1.769 3.028 1.007 1.00 88.75 91 VAL A N 1
ATOM 704 C CA . VAL A 1 91 ? 3.100 2.542 0.628 1.00 88.75 91 VAL A CA 1
ATOM 705 C C . VAL A 1 91 ? 3.018 1.640 -0.597 1.00 88.75 91 VAL A C 1
ATOM 707 O O . VAL A 1 91 ? 3.824 1.793 -1.509 1.00 88.75 91 VAL A O 1
ATOM 710 N N . CYS A 1 92 ? 2.048 0.724 -0.671 1.00 84.31 92 CYS A N 1
ATOM 711 C CA . CYS A 1 92 ? 1.955 -0.140 -1.844 1.00 84.31 92 CYS A CA 1
ATOM 712 C C . CYS A 1 92 ? 1.637 0.670 -3.106 1.00 84.31 92 CYS A C 1
ATOM 714 O O . CYS A 1 92 ? 2.308 0.486 -4.115 1.00 84.31 92 CYS A O 1
ATOM 716 N N . VAL A 1 93 ? 0.722 1.642 -3.039 1.00 88.06 93 VAL A N 1
ATOM 717 C CA . VAL A 1 93 ? 0.398 2.500 -4.187 1.00 88.06 93 VAL A CA 1
ATOM 718 C C . VAL A 1 93 ? 1.606 3.325 -4.630 1.00 88.06 93 VAL A C 1
ATOM 720 O O . VAL A 1 93 ? 1.881 3.379 -5.826 1.00 88.06 93 VAL A O 1
ATOM 723 N N . SER A 1 94 ? 2.354 3.936 -3.705 1.00 86.06 94 SER A N 1
ATOM 724 C CA . SER A 1 94 ? 3.523 4.751 -4.068 1.00 86.06 94 SER A CA 1
ATOM 725 C C . SER A 1 94 ? 4.640 3.919 -4.708 1.00 86.06 94 SER A C 1
ATOM 727 O O . SER A 1 94 ? 5.241 4.339 -5.701 1.00 86.06 94 SER A O 1
ATOM 729 N N . VAL A 1 95 ? 4.878 2.709 -4.199 1.00 87.81 95 VAL A N 1
ATOM 730 C CA . VAL A 1 95 ? 5.847 1.764 -4.766 1.00 87.81 95 VAL A CA 1
ATOM 731 C C . VAL A 1 95 ? 5.386 1.289 -6.145 1.00 87.81 95 VAL A C 1
ATOM 733 O O . VAL A 1 95 ? 6.146 1.376 -7.104 1.00 87.81 95 VAL A O 1
ATOM 736 N N . CYS A 1 96 ? 4.127 0.870 -6.293 1.00 80.12 96 CYS A N 1
ATOM 737 C CA . CYS A 1 96 ? 3.581 0.444 -7.581 1.00 80.12 96 CYS A CA 1
ATOM 738 C C . CYS A 1 96 ? 3.665 1.558 -8.637 1.00 80.12 96 CYS A C 1
ATOM 740 O O . CYS A 1 96 ? 4.117 1.305 -9.755 1.00 80.12 96 CYS A O 1
ATOM 742 N N . LEU A 1 97 ? 3.288 2.794 -8.287 1.00 86.88 97 LEU A N 1
ATOM 743 C CA . LEU A 1 97 ? 3.361 3.926 -9.213 1.00 86.88 97 LEU A CA 1
ATOM 744 C C . LEU A 1 97 ? 4.806 4.244 -9.605 1.00 86.88 97 LEU A C 1
ATOM 746 O O . LEU A 1 97 ? 5.091 4.376 -10.791 1.00 86.88 97 LEU A O 1
ATOM 750 N N . SER A 1 98 ? 5.722 4.330 -8.639 1.00 84.75 98 SER A N 1
ATOM 751 C CA . SER A 1 98 ? 7.127 4.669 -8.912 1.00 84.75 98 SER A CA 1
ATOM 752 C C . SER A 1 98 ? 7.838 3.611 -9.759 1.00 84.75 98 SER A C 1
ATOM 754 O O . SER A 1 98 ? 8.549 3.963 -10.703 1.00 84.75 98 SER A O 1
ATOM 756 N N . LEU A 1 99 ? 7.606 2.321 -9.497 1.00 85.00 99 LEU A N 1
ATOM 757 C CA . LEU A 1 99 ? 8.120 1.237 -10.337 1.00 85.00 99 LEU A CA 1
ATOM 758 C C . LEU A 1 99 ? 7.506 1.270 -11.735 1.00 85.00 99 LEU A C 1
ATOM 760 O O . LEU A 1 99 ? 8.240 1.216 -12.716 1.00 85.00 99 LEU A O 1
ATOM 764 N N . SER A 1 100 ? 6.181 1.406 -11.841 1.00 81.12 100 SER A N 1
ATOM 765 C CA . SER A 1 100 ? 5.527 1.451 -13.152 1.00 81.12 100 SER A CA 1
ATOM 766 C C . SER A 1 100 ? 6.046 2.613 -14.001 1.00 81.12 100 SER A C 1
ATOM 768 O O . SER A 1 100 ? 6.463 2.375 -15.133 1.00 81.12 100 SER A O 1
ATOM 770 N N . LEU A 1 101 ? 6.133 3.831 -13.444 1.00 85.69 101 LEU A N 1
ATOM 771 C CA . LEU A 1 101 ? 6.657 5.006 -14.144 1.00 85.69 101 LEU A CA 1
ATOM 772 C C . LEU A 1 101 ? 8.132 4.859 -14.522 1.00 85.69 101 LEU A C 1
ATOM 774 O O . LEU A 1 101 ? 8.492 5.136 -15.661 1.00 85.69 101 LEU A O 1
ATOM 778 N N . SER A 1 102 ? 8.991 4.440 -13.592 1.00 85.31 102 SER A N 1
ATOM 779 C CA . SER A 1 102 ? 10.432 4.325 -13.861 1.00 85.31 102 SER A CA 1
ATOM 780 C C . SER A 1 102 ? 10.741 3.275 -14.926 1.00 85.31 102 SER A C 1
ATOM 782 O O . SER A 1 102 ? 11.559 3.522 -15.815 1.00 85.31 102 SER A O 1
ATOM 784 N N . VAL A 1 103 ? 10.061 2.128 -14.889 1.00 86.44 103 VAL A N 1
ATOM 785 C CA . VAL A 1 103 ? 10.247 1.063 -15.877 1.00 86.44 103 VAL A CA 1
ATOM 786 C C . VAL A 1 103 ? 9.717 1.495 -17.238 1.00 86.44 103 VAL A C 1
ATOM 788 O O . VAL A 1 103 ? 10.434 1.352 -18.224 1.00 86.44 103 VAL A O 1
ATOM 791 N N . CYS A 1 104 ? 8.512 2.070 -17.322 1.00 71.19 104 CYS A N 1
ATOM 792 C CA . CYS A 1 104 ? 8.013 2.515 -18.622 1.00 71.19 104 CYS A CA 1
ATOM 793 C C . CYS A 1 104 ? 8.886 3.642 -19.192 1.00 71.19 104 CYS A C 1
ATOM 795 O O . CYS A 1 104 ? 9.378 3.490 -20.302 1.00 71.19 104 CYS A O 1
ATOM 797 N N . LEU A 1 105 ? 9.214 4.691 -18.429 1.00 83.31 105 LEU A N 1
ATOM 798 C CA . LEU A 1 105 ? 10.078 5.776 -18.911 1.00 83.31 105 LEU A CA 1
ATOM 799 C C . LEU A 1 105 ? 11.457 5.281 -19.352 1.00 83.31 105 LEU A C 1
ATOM 801 O O . LEU A 1 105 ? 11.907 5.656 -20.432 1.00 83.31 105 LEU A O 1
ATOM 805 N N . SER A 1 106 ? 12.118 4.432 -18.559 1.00 80.62 106 SER A N 1
ATOM 806 C CA . SER A 1 106 ? 13.434 3.900 -18.934 1.00 80.62 106 SER A CA 1
ATOM 807 C C . SER A 1 106 ? 13.352 3.083 -20.219 1.00 80.62 106 SER A C 1
ATOM 809 O O . SER A 1 106 ? 14.068 3.383 -21.166 1.00 80.62 106 SER A O 1
ATOM 811 N N . VAL A 1 107 ? 12.429 2.127 -20.316 1.00 84.75 107 VAL A N 1
ATOM 812 C CA . VAL A 1 107 ? 12.287 1.276 -21.504 1.00 84.75 107 VAL A CA 1
ATOM 813 C C . VAL A 1 107 ? 11.923 2.099 -22.742 1.00 84.75 107 VAL A C 1
ATOM 815 O O . VAL A 1 107 ? 12.554 1.925 -23.785 1.00 84.75 107 VAL A O 1
ATOM 818 N N . CYS A 1 108 ? 10.971 3.034 -22.630 1.00 70.06 108 CYS A N 1
ATOM 819 C CA . CYS A 1 108 ? 10.598 3.932 -23.723 1.00 70.06 108 CYS A CA 1
ATOM 820 C C . CYS A 1 108 ? 11.802 4.742 -24.205 1.00 70.06 108 CYS A C 1
ATOM 822 O O . CYS A 1 108 ? 12.108 4.745 -25.391 1.00 70.06 108 CYS A O 1
ATOM 824 N N . VAL A 1 109 ? 12.509 5.412 -23.292 1.00 83.38 109 VAL A N 1
ATOM 825 C CA . VAL A 1 109 ? 13.637 6.286 -23.636 1.00 83.38 109 VAL A CA 1
ATOM 826 C C . VAL A 1 109 ? 14.799 5.476 -24.208 1.00 83.38 109 VAL A C 1
ATOM 828 O O . VAL A 1 109 ? 15.364 5.873 -25.224 1.00 83.38 109 VAL A O 1
ATOM 831 N N . CYS A 1 110 ? 15.125 4.321 -23.624 1.00 67.12 110 CYS A N 1
ATOM 832 C CA . CYS A 1 110 ? 16.182 3.440 -24.115 1.00 67.12 110 CYS A CA 1
ATOM 833 C C . CYS A 1 110 ? 15.892 2.935 -25.531 1.00 67.12 110 CYS A C 1
ATOM 835 O O . CYS A 1 110 ? 16.770 3.004 -26.391 1.00 67.12 110 CYS A O 1
ATOM 837 N N . LEU A 1 111 ? 14.674 2.451 -25.795 1.00 77.69 111 LEU A N 1
ATOM 838 C CA . LEU A 1 111 ? 14.280 1.963 -27.120 1.00 77.69 111 LEU A CA 1
ATOM 839 C C . LEU A 1 111 ? 14.249 3.099 -28.141 1.00 77.69 111 LEU A C 1
ATOM 841 O O . LEU A 1 111 ? 14.833 2.966 -29.212 1.00 77.69 111 LEU A O 1
ATOM 845 N N . CYS A 1 112 ? 13.639 4.235 -27.797 1.00 62.81 112 CYS A N 1
ATOM 846 C CA . CYS A 1 112 ? 13.575 5.386 -28.689 1.00 62.81 112 CYS A CA 1
ATOM 847 C C . CYS A 1 112 ? 14.977 5.908 -29.021 1.00 62.81 112 CYS A C 1
ATOM 849 O O . CYS A 1 112 ? 15.299 6.055 -30.193 1.00 62.81 112 CYS A O 1
ATOM 851 N N . LEU A 1 113 ? 15.845 6.150 -28.031 1.00 74.75 113 LEU A N 1
ATOM 852 C CA . LEU A 1 113 ? 17.195 6.639 -28.320 1.00 74.75 113 LEU A CA 1
ATOM 853 C C . LEU A 1 113 ? 18.023 5.610 -29.080 1.00 74.75 113 LEU A C 1
ATOM 855 O O . LEU A 1 113 ? 18.634 5.979 -30.077 1.00 74.75 113 LEU A O 1
ATOM 859 N N . SER A 1 114 ? 18.053 4.350 -28.636 1.00 70.31 114 SER A N 1
ATOM 860 C CA . SER A 1 114 ? 18.894 3.333 -29.276 1.00 70.31 114 SER A CA 1
ATOM 861 C C . SER A 1 114 ? 18.513 3.140 -30.736 1.00 70.31 114 SER A C 1
ATOM 863 O O . SER A 1 114 ? 19.391 3.248 -31.585 1.00 70.31 114 SER A O 1
ATOM 865 N N . VAL A 1 115 ? 17.222 2.955 -31.033 1.00 76.25 115 VAL A N 1
ATOM 866 C CA . VAL A 1 115 ? 16.728 2.725 -32.395 1.00 76.25 115 VAL A CA 1
ATOM 867 C C . VAL A 1 115 ? 16.923 3.964 -33.266 1.00 76.25 115 VAL A C 1
ATOM 869 O O . VAL A 1 115 ? 17.463 3.865 -34.367 1.00 76.25 115 VAL A O 1
ATOM 872 N N . CYS A 1 116 ? 16.542 5.148 -32.780 1.00 57.72 116 CYS A N 1
ATOM 873 C CA . CYS A 1 116 ? 16.672 6.375 -33.562 1.00 57.72 116 CYS A CA 1
ATOM 874 C C . CYS A 1 116 ? 18.139 6.695 -33.868 1.00 57.72 116 CYS A C 1
ATOM 876 O O . CYS A 1 116 ? 18.464 7.013 -35.014 1.00 57.72 116 CYS A O 1
ATOM 878 N N . LEU A 1 117 ? 19.037 6.582 -32.880 1.00 67.38 117 LEU A N 1
ATOM 879 C CA . LEU A 1 117 ? 20.469 6.820 -33.077 1.00 67.38 117 LEU A CA 1
ATOM 880 C C . LEU A 1 117 ? 21.095 5.752 -33.964 1.00 67.38 117 LEU A C 1
ATOM 882 O O . LEU A 1 117 ? 21.821 6.108 -34.882 1.00 67.38 117 LEU A O 1
ATOM 886 N N . CYS A 1 118 ? 20.817 4.463 -33.754 1.00 59.38 118 CYS A N 1
ATOM 887 C CA . CYS A 1 118 ? 21.464 3.426 -34.554 1.00 59.38 118 CYS A CA 1
ATOM 888 C C . CYS A 1 118 ? 21.017 3.472 -36.017 1.00 59.38 118 CYS A C 1
ATOM 890 O O . CYS A 1 118 ? 21.854 3.332 -36.907 1.00 59.38 118 CYS A O 1
ATOM 892 N N . VAL A 1 119 ? 19.734 3.728 -36.289 1.00 68.31 119 VAL A N 1
ATOM 893 C CA . VAL A 1 119 ? 19.229 3.855 -37.662 1.00 68.31 119 VAL A CA 1
ATOM 894 C C . VAL A 1 119 ? 19.776 5.120 -38.321 1.00 68.31 119 VAL A C 1
ATOM 896 O O . VAL A 1 119 ? 20.300 5.042 -39.428 1.00 68.31 119 VAL A O 1
ATOM 899 N N . SER A 1 120 ? 19.731 6.271 -37.645 1.00 58.47 120 SER A N 1
ATOM 900 C CA . SER A 1 120 ? 20.241 7.520 -38.228 1.00 58.47 120 SER A CA 1
ATOM 901 C C . SER A 1 120 ? 21.753 7.477 -38.461 1.00 58.47 120 SER A C 1
ATOM 903 O O . SER A 1 120 ? 22.194 7.802 -39.559 1.00 58.47 120 SER A O 1
ATOM 905 N N . LEU A 1 121 ? 22.560 7.014 -37.498 1.00 66.81 121 LEU A N 1
ATOM 906 C CA . LEU A 1 121 ? 24.011 6.931 -37.685 1.00 66.81 121 LEU A CA 1
ATOM 907 C C . LEU A 1 121 ? 24.388 5.918 -38.764 1.00 66.81 121 LEU A C 1
ATOM 909 O O . LEU A 1 121 ? 25.226 6.228 -39.608 1.00 66.81 121 LEU A O 1
ATOM 913 N N . SER A 1 122 ? 23.787 4.722 -38.744 1.00 65.31 122 SER A N 1
ATOM 914 C CA . SER A 1 122 ? 24.118 3.685 -39.724 1.00 65.31 122 SER A CA 1
ATOM 915 C C . SER A 1 122 ? 23.749 4.137 -41.128 1.00 65.31 122 SER A C 1
ATOM 917 O O . SER A 1 122 ? 24.608 4.133 -41.997 1.00 65.31 122 SER A O 1
ATOM 919 N N . VAL A 1 123 ? 22.529 4.623 -41.361 1.00 67.94 123 VAL A N 1
ATOM 920 C CA . VAL A 1 123 ? 22.113 5.067 -42.696 1.00 67.94 123 VAL A CA 1
ATOM 921 C C . VAL A 1 123 ? 22.975 6.235 -43.176 1.00 67.94 123 VAL A C 1
ATOM 923 O O . VAL A 1 123 ? 23.496 6.185 -44.290 1.00 67.94 123 VAL A O 1
ATOM 926 N N . CYS A 1 124 ? 23.204 7.250 -42.337 1.00 51.69 124 CYS A N 1
ATOM 927 C CA . CYS A 1 124 ? 24.016 8.407 -42.713 1.00 51.69 124 CYS A CA 1
ATOM 928 C C . CYS A 1 124 ? 25.463 8.017 -43.040 1.00 51.69 124 CYS A C 1
ATOM 930 O O . CYS A 1 124 ? 25.991 8.454 -44.065 1.00 51.69 124 CYS A O 1
ATOM 932 N N . LEU A 1 125 ? 26.104 7.179 -42.217 1.00 60.81 125 LEU A N 1
ATOM 933 C CA . LEU A 1 125 ? 27.480 6.727 -42.445 1.00 60.81 125 LEU A CA 1
ATOM 934 C C . LEU A 1 125 ? 27.573 5.790 -43.650 1.00 60.81 125 LEU A C 1
ATOM 936 O O . LEU A 1 125 ? 28.426 5.994 -44.505 1.00 60.81 125 LEU A O 1
ATOM 940 N N . CYS A 1 126 ? 26.678 4.811 -43.780 1.00 55.59 126 CYS A N 1
ATOM 941 C CA . CYS A 1 126 ? 26.671 3.879 -44.906 1.00 55.59 126 CYS A CA 1
ATOM 942 C C . CYS A 1 126 ? 26.513 4.612 -46.240 1.00 55.59 126 CYS A C 1
ATOM 944 O O . CYS A 1 126 ? 27.263 4.355 -47.183 1.00 55.59 126 CYS A O 1
ATOM 946 N N . VAL A 1 127 ? 25.558 5.542 -46.330 1.00 66.12 127 VAL A N 1
ATOM 947 C CA . VAL A 1 127 ? 25.289 6.286 -47.567 1.00 66.12 127 VAL A CA 1
ATOM 948 C C . VAL A 1 127 ? 26.432 7.251 -47.875 1.00 66.12 127 VAL A C 1
ATOM 950 O O . VAL A 1 127 ? 26.946 7.247 -48.990 1.00 66.12 127 VAL A O 1
ATOM 953 N N . SER A 1 128 ? 26.899 8.036 -46.900 1.00 56.88 128 SER A N 1
ATOM 954 C CA . SER A 1 128 ? 27.990 8.993 -47.139 1.00 56.88 128 SER A CA 1
ATOM 955 C C . SER A 1 128 ? 29.307 8.305 -47.509 1.00 56.88 128 SER A C 1
ATOM 957 O O . SER A 1 128 ? 29.983 8.739 -48.447 1.00 56.88 128 SER A O 1
ATOM 959 N N . LEU A 1 129 ? 29.660 7.205 -46.839 1.00 65.62 129 LEU A N 1
ATOM 960 C CA . LEU A 1 129 ? 30.895 6.472 -47.110 1.00 65.62 129 LEU A CA 1
ATOM 961 C C . LEU A 1 129 ? 30.823 5.718 -48.443 1.00 65.62 129 LEU A C 1
ATOM 963 O O . LEU A 1 129 ? 31.772 5.769 -49.217 1.00 65.62 129 LEU A O 1
ATOM 967 N N . SER A 1 130 ? 29.696 5.068 -48.759 1.00 66.12 130 SER A N 1
ATOM 968 C CA . SER A 1 130 ? 29.536 4.350 -50.035 1.00 66.12 130 SER A CA 1
ATOM 969 C C . SER A 1 130 ? 29.526 5.292 -51.239 1.00 66.12 130 SER A C 1
ATOM 971 O O . SER A 1 130 ? 30.192 5.016 -52.239 1.00 66.12 130 SER A O 1
ATOM 973 N N . VAL A 1 131 ? 28.837 6.433 -51.145 1.00 67.31 131 VAL A N 1
ATOM 974 C CA . VAL A 1 131 ? 28.803 7.435 -52.218 1.00 67.31 131 VAL A CA 1
ATOM 975 C C . VAL A 1 131 ? 30.177 8.079 -52.388 1.00 67.31 131 VAL A C 1
ATOM 977 O O . VAL A 1 131 ? 30.678 8.151 -53.506 1.00 67.31 131 VAL A O 1
ATOM 980 N N . SER A 1 132 ? 30.838 8.484 -51.299 1.00 61.19 132 SER A N 1
ATOM 981 C CA . SER A 1 132 ? 32.177 9.078 -51.399 1.00 61.19 132 SER A CA 1
ATOM 982 C C . SER A 1 132 ? 33.205 8.087 -51.948 1.00 61.19 132 SER A C 1
ATOM 984 O O . SER A 1 132 ? 33.900 8.420 -52.902 1.00 61.19 132 SER A O 1
ATOM 986 N N . LEU A 1 133 ? 33.274 6.850 -51.447 1.00 66.31 133 LEU A N 1
ATOM 987 C CA . LEU A 1 133 ? 34.210 5.841 -51.959 1.00 66.31 133 LEU A CA 1
ATOM 988 C C . LEU A 1 133 ? 33.943 5.483 -53.422 1.00 66.31 133 LEU A C 1
ATOM 990 O O . LEU A 1 133 ? 34.893 5.415 -54.201 1.00 66.31 133 LEU A O 1
ATOM 994 N N . SER A 1 134 ? 32.683 5.281 -53.816 1.00 69.62 134 SER A N 1
ATOM 995 C CA . SER A 1 134 ? 32.342 4.917 -55.198 1.00 69.62 134 SER A CA 1
ATOM 996 C C . SER A 1 134 ? 32.653 6.040 -56.189 1.00 69.62 134 SER A C 1
ATOM 998 O O . SER A 1 134 ? 33.249 5.783 -57.238 1.00 69.62 134 SER A O 1
ATOM 1000 N N . VAL A 1 135 ? 32.333 7.293 -55.852 1.00 69.56 135 VAL A N 1
ATOM 1001 C CA . VAL A 1 135 ? 32.645 8.457 -56.693 1.00 69.56 135 VAL A CA 1
ATOM 1002 C C . VAL A 1 135 ? 34.155 8.691 -56.749 1.00 69.56 135 VAL A C 1
ATOM 1004 O O . VAL A 1 135 ? 34.715 8.847 -57.832 1.00 69.56 135 VAL A O 1
ATOM 1007 N N . CYS A 1 136 ? 34.851 8.644 -55.610 1.00 56.50 136 CYS A N 1
ATOM 1008 C CA . CYS A 1 136 ? 36.300 8.823 -55.563 1.00 56.50 136 CYS A CA 1
ATOM 1009 C C . CYS A 1 136 ? 37.032 7.741 -56.367 1.00 56.50 136 CYS A C 1
ATOM 1011 O O . CYS A 1 136 ? 37.900 8.068 -57.177 1.00 56.50 136 CYS A O 1
ATOM 1013 N N . LEU A 1 137 ? 36.682 6.462 -56.188 1.00 64.06 137 LEU A N 1
ATOM 1014 C CA . LEU A 1 137 ? 37.315 5.355 -56.905 1.00 64.06 137 LEU A CA 1
ATOM 1015 C C . LEU A 1 137 ? 37.016 5.405 -58.401 1.00 64.06 137 LEU A C 1
ATOM 1017 O O . LEU A 1 137 ? 37.955 5.301 -59.187 1.00 64.06 137 LEU A O 1
ATOM 1021 N N . SER A 1 138 ? 35.759 5.613 -58.802 1.00 67.31 138 SER A N 1
ATOM 1022 C CA . SER A 1 138 ? 35.390 5.678 -60.223 1.00 67.31 138 SER A CA 1
ATOM 1023 C C . SER A 1 138 ? 36.082 6.839 -60.934 1.00 67.31 138 SER A C 1
ATOM 1025 O O . SER A 1 138 ? 36.750 6.625 -61.942 1.00 67.31 138 SER A O 1
ATOM 1027 N N . VAL A 1 139 ? 36.039 8.053 -60.378 1.00 68.12 139 VAL A N 1
ATOM 1028 C CA . VAL A 1 139 ? 36.676 9.225 -60.997 1.00 68.12 139 VAL A CA 1
ATOM 1029 C C . VAL A 1 139 ? 38.197 9.067 -61.045 1.00 68.12 139 VAL A C 1
ATOM 1031 O O . VAL A 1 139 ? 38.814 9.331 -62.080 1.00 68.12 139 VAL A O 1
ATOM 1034 N N . CYS A 1 140 ? 38.821 8.607 -59.955 1.00 56.94 140 CYS A N 1
ATOM 1035 C CA . CYS A 1 140 ? 40.274 8.474 -59.897 1.00 56.94 140 CYS A CA 1
ATOM 1036 C C . CYS A 1 140 ? 40.798 7.332 -60.777 1.00 56.94 140 CYS A C 1
ATOM 1038 O O . CYS A 1 140 ? 41.858 7.490 -61.383 1.00 56.94 140 CYS A O 1
ATOM 1040 N N . LEU A 1 141 ? 40.100 6.193 -60.854 1.00 59.97 141 LEU A N 1
ATOM 1041 C CA . LEU A 1 141 ? 40.485 5.079 -61.727 1.00 59.97 141 LEU A CA 1
ATOM 1042 C C . LEU A 1 141 ? 40.227 5.412 -63.192 1.00 59.97 141 LEU A C 1
ATOM 1044 O O . LEU A 1 141 ? 41.145 5.271 -63.993 1.00 59.97 141 LEU A O 1
ATOM 1048 N N . CYS A 1 142 ? 39.046 5.928 -63.549 1.00 57.03 142 CYS A N 1
ATOM 1049 C CA . CYS A 1 142 ? 38.742 6.281 -64.936 1.00 57.03 142 CYS A CA 1
ATOM 1050 C C . CYS A 1 142 ? 39.708 7.344 -65.466 1.00 57.03 142 CYS A C 1
ATOM 1052 O O . CYS A 1 142 ? 40.219 7.201 -66.576 1.00 57.03 142 CYS A O 1
ATOM 1054 N N . ARG A 1 143 ? 40.031 8.378 -64.675 1.00 59.16 143 ARG A N 1
ATOM 1055 C CA . ARG A 1 143 ? 40.971 9.426 -65.099 1.00 59.16 143 ARG A CA 1
ATOM 1056 C C . ARG A 1 143 ? 42.405 8.913 -65.200 1.00 59.16 143 ARG A C 1
ATOM 1058 O O . ARG A 1 143 ? 43.069 9.197 -66.190 1.00 59.16 143 ARG A O 1
ATOM 1065 N N . ARG A 1 144 ? 42.891 8.153 -64.211 1.00 54.50 144 ARG A N 1
ATOM 1066 C CA . ARG A 1 144 ? 44.261 7.615 -64.255 1.00 54.50 144 ARG A CA 1
ATOM 1067 C C . ARG A 1 144 ? 44.446 6.617 -65.393 1.00 54.50 144 ARG A C 1
ATOM 1069 O O . ARG A 1 144 ? 45.455 6.698 -66.080 1.00 54.50 144 ARG A O 1
ATOM 1076 N N . LEU A 1 145 ? 43.472 5.734 -65.614 1.00 58.47 145 LEU A N 1
ATOM 1077 C CA . LEU A 1 145 ? 43.544 4.700 -66.643 1.00 58.47 145 LEU A CA 1
ATOM 1078 C C . LEU A 1 145 ? 43.378 5.275 -68.057 1.00 58.47 145 LEU A C 1
ATOM 1080 O O . LEU A 1 145 ? 44.090 4.866 -68.961 1.00 58.47 145 LEU A O 1
ATOM 1084 N N . SER A 1 146 ? 42.494 6.259 -68.258 1.00 60.75 146 SER A N 1
ATOM 1085 C CA . SER A 1 146 ? 42.358 6.938 -69.559 1.00 60.75 146 SER A CA 1
ATOM 1086 C C . SER A 1 146 ? 43.575 7.797 -69.906 1.00 60.75 146 SER A C 1
ATOM 1088 O O . SER A 1 146 ? 44.027 7.784 -71.052 1.00 60.75 146 SER A O 1
ATOM 1090 N N . LEU A 1 147 ? 44.141 8.515 -68.930 1.00 58.84 147 LEU A N 1
ATOM 1091 C CA . LEU A 1 147 ? 45.345 9.315 -69.143 1.00 58.84 147 LEU A CA 1
ATOM 1092 C C . LEU A 1 147 ? 46.562 8.423 -69.408 1.00 58.84 147 LEU A C 1
ATOM 1094 O O . LEU A 1 147 ? 47.317 8.694 -70.334 1.00 58.84 147 LEU A O 1
ATOM 1098 N N . SER A 1 148 ? 46.735 7.336 -68.646 1.00 55.12 148 SER A N 1
ATOM 1099 C CA . SER A 1 148 ? 47.840 6.411 -68.895 1.00 55.12 148 SER A CA 1
ATOM 1100 C C . SER A 1 148 ? 47.702 5.766 -70.271 1.00 55.12 148 SER A C 1
ATOM 1102 O O . SER A 1 148 ? 48.635 5.849 -71.057 1.00 55.12 148 SER A O 1
ATOM 1104 N N . LEU A 1 149 ? 46.529 5.229 -70.627 1.00 53.31 149 LEU A N 1
ATOM 1105 C CA . LEU A 1 149 ? 46.336 4.573 -71.922 1.00 53.31 149 LEU A CA 1
ATOM 1106 C C . LEU A 1 149 ? 46.537 5.537 -73.100 1.00 53.31 149 LEU A C 1
ATOM 1108 O O . LEU A 1 149 ? 47.184 5.173 -74.077 1.00 53.31 149 LEU A O 1
ATOM 1112 N N . SER A 1 150 ? 46.019 6.767 -73.006 1.00 58.09 150 SER A N 1
ATOM 1113 C CA . SER A 1 150 ? 46.146 7.768 -74.077 1.00 58.09 150 SER A CA 1
ATOM 1114 C C . SER A 1 150 ? 47.581 8.264 -74.259 1.00 58.09 150 SER A C 1
ATOM 1116 O O . SER A 1 150 ? 48.043 8.388 -75.395 1.00 58.09 150 SER A O 1
ATOM 1118 N N . VAL A 1 151 ? 48.321 8.494 -73.171 1.00 55.88 1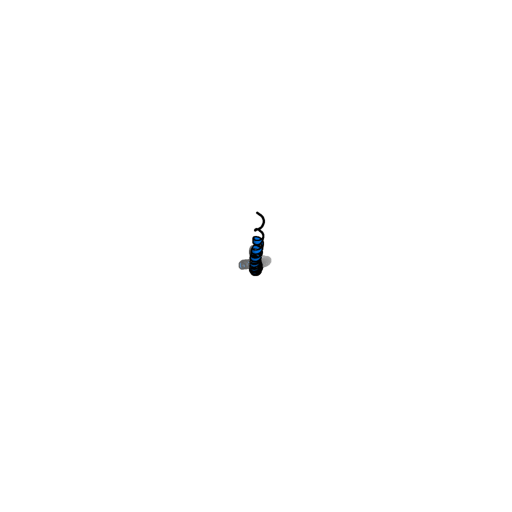51 VAL A N 1
ATOM 1119 C CA . VAL A 1 151 ? 49.741 8.869 -73.241 1.00 55.88 151 VAL A CA 1
ATOM 1120 C C . VAL A 1 151 ? 50.569 7.698 -73.773 1.00 55.88 151 VAL A C 1
ATOM 1122 O O . VAL A 1 151 ? 51.367 7.882 -74.687 1.00 55.88 151 VAL A O 1
ATOM 1125 N N . CYS A 1 152 ? 50.333 6.477 -73.286 1.00 43.88 152 CYS A N 1
ATOM 1126 C CA . CYS A 1 152 ? 51.012 5.278 -73.776 1.00 43.88 152 CYS A CA 1
ATOM 1127 C C . CYS A 1 152 ? 50.798 5.074 -75.283 1.00 43.88 152 CYS A C 1
ATOM 1129 O O . CYS A 1 152 ? 51.774 4.869 -76.006 1.00 43.88 152 CYS A O 1
ATOM 1131 N N . LEU A 1 153 ? 49.553 5.157 -75.776 1.00 47.19 153 LEU A N 1
ATOM 1132 C CA . LEU A 1 153 ? 49.242 4.984 -77.201 1.00 47.19 153 LEU A CA 1
ATOM 1133 C C . LEU A 1 153 ? 49.809 6.115 -78.065 1.00 47.19 153 LEU A C 1
ATOM 1135 O O . LEU A 1 153 ? 50.359 5.851 -79.127 1.00 47.19 153 LEU A O 1
ATOM 1139 N N . SER A 1 154 ? 49.687 7.370 -77.628 1.00 53.34 154 SER A N 1
ATOM 1140 C CA . SER A 1 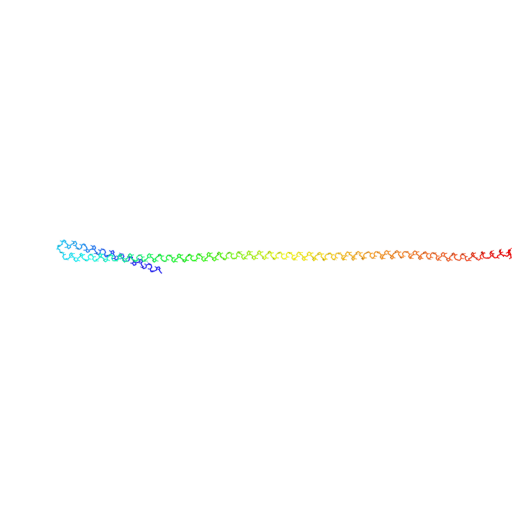154 ? 50.166 8.516 -78.416 1.00 53.34 154 SER A CA 1
ATOM 1141 C C . SER A 1 154 ? 51.691 8.548 -78.523 1.00 53.34 154 SER A C 1
ATOM 1143 O O . SER A 1 154 ? 52.224 8.798 -79.605 1.00 53.34 154 SER A O 1
ATOM 1145 N N . VAL A 1 155 ? 52.409 8.231 -77.442 1.00 48.88 155 VAL A N 1
ATOM 1146 C CA . VAL A 1 155 ? 53.876 8.153 -77.449 1.00 48.88 155 VAL A CA 1
ATOM 1147 C C . VAL A 1 155 ? 54.349 6.958 -78.276 1.00 48.88 155 VAL A C 1
ATOM 1149 O O . VAL A 1 155 ? 55.217 7.117 -79.128 1.00 48.88 155 VAL A O 1
ATOM 1152 N N . SER A 1 156 ? 53.756 5.775 -78.098 1.00 43.50 156 SER A N 1
ATOM 1153 C CA . SER A 1 156 ? 54.150 4.598 -78.888 1.00 43.50 156 SER A CA 1
ATOM 1154 C C . SER A 1 156 ? 53.867 4.773 -80.386 1.00 43.50 156 SER A C 1
ATOM 1156 O O . SER A 1 156 ? 54.729 4.456 -81.204 1.00 43.50 156 SER A O 1
ATOM 1158 N N . LEU A 1 157 ? 52.719 5.349 -80.757 1.00 46.59 157 LEU A N 1
ATOM 1159 C CA . LEU A 1 157 ? 52.356 5.588 -82.155 1.00 46.59 157 LEU A CA 1
ATOM 1160 C C . LEU A 1 157 ? 53.204 6.691 -82.803 1.00 46.59 157 LEU A C 1
ATOM 1162 O O . LEU A 1 157 ? 53.626 6.537 -83.948 1.00 46.59 157 LEU A O 1
ATOM 1166 N N . SER A 1 158 ? 53.483 7.782 -82.083 1.00 51.78 158 SER A N 1
ATOM 1167 C CA . SER A 1 158 ? 54.339 8.862 -82.592 1.00 51.78 158 SER A CA 1
ATOM 1168 C C . SER A 1 158 ? 55.782 8.405 -82.772 1.00 51.78 158 SER A C 1
ATOM 1170 O O . SER A 1 158 ? 56.363 8.673 -83.816 1.00 51.78 158 SER A O 1
ATOM 1172 N N . VAL A 1 159 ? 56.346 7.648 -81.826 1.00 45.22 159 VAL A N 1
ATOM 1173 C CA . VAL A 1 159 ? 57.696 7.083 -81.967 1.00 45.22 159 VAL A CA 1
ATOM 1174 C C . VAL A 1 159 ? 57.751 6.103 -83.137 1.00 45.22 159 VAL A C 1
ATOM 1176 O O . VAL A 1 159 ? 58.668 6.198 -83.949 1.00 45.22 159 VAL A O 1
ATOM 1179 N N . TYR A 1 160 ? 56.759 5.217 -83.281 1.00 39.88 160 TYR A N 1
ATOM 1180 C CA . TYR A 1 160 ? 56.698 4.293 -84.414 1.00 39.88 160 TYR A CA 1
ATOM 1181 C C . TYR A 1 160 ? 56.633 5.049 -85.748 1.00 39.88 160 TYR A C 1
ATOM 1183 O O . TYR A 1 160 ? 57.483 4.835 -86.605 1.00 39.88 160 TYR A O 1
ATOM 1191 N N . LEU A 1 161 ? 55.709 6.007 -85.900 1.00 41.91 161 LEU A N 1
ATOM 1192 C CA . LEU A 1 161 ? 55.594 6.835 -87.108 1.00 41.91 161 LEU A CA 1
ATOM 1193 C C . LEU A 1 161 ? 56.878 7.617 -87.405 1.00 41.91 161 LEU A C 1
ATOM 1195 O O . LEU A 1 161 ? 57.342 7.599 -88.543 1.00 41.91 161 LEU A O 1
ATOM 1199 N N . CYS A 1 162 ? 57.481 8.260 -86.403 1.00 40.03 162 CYS A N 1
ATOM 1200 C CA . CYS A 1 162 ? 58.733 8.995 -86.565 1.00 40.03 162 CYS A CA 1
ATOM 1201 C C . CYS A 1 162 ? 59.854 8.077 -87.057 1.00 40.03 162 CYS A C 1
ATOM 1203 O O . CYS A 1 162 ? 60.539 8.429 -88.015 1.00 40.03 162 CYS A O 1
ATOM 1205 N N . VAL A 1 163 ? 60.010 6.889 -86.458 1.00 40.78 163 VAL A N 1
ATOM 1206 C CA . VAL A 1 163 ? 61.023 5.897 -86.852 1.00 40.78 163 VAL A CA 1
ATOM 1207 C C . VAL A 1 163 ? 60.758 5.373 -88.266 1.00 40.78 163 VAL A C 1
ATOM 1209 O O . VAL A 1 163 ? 61.663 5.370 -89.096 1.00 40.78 163 VAL A O 1
ATOM 1212 N N . CYS A 1 164 ? 59.519 5.011 -88.598 1.00 35.44 164 CYS A N 1
ATOM 1213 C CA . CYS A 1 164 ? 59.155 4.549 -89.938 1.00 35.44 164 CYS A CA 1
ATOM 1214 C C . CYS A 1 164 ? 59.406 5.618 -91.011 1.00 35.44 164 CYS A C 1
ATOM 1216 O O . CYS A 1 164 ? 59.944 5.309 -92.077 1.00 35.44 164 CYS A O 1
ATOM 1218 N N . VAL A 1 165 ? 59.054 6.879 -90.740 1.00 42.19 165 VAL A N 1
ATOM 1219 C CA . VAL A 1 165 ? 59.259 7.996 -91.674 1.00 42.19 165 VAL A CA 1
ATOM 1220 C C . VAL A 1 165 ? 60.746 8.301 -91.835 1.00 42.19 165 VAL A C 1
ATOM 1222 O O . VAL A 1 165 ? 61.214 8.428 -92.960 1.00 42.19 165 VAL A O 1
ATOM 1225 N N . CYS A 1 166 ? 61.535 8.357 -90.759 1.00 37.59 166 CYS A N 1
ATOM 1226 C CA . CYS A 1 166 ? 62.968 8.626 -90.904 1.00 37.59 166 CYS A CA 1
ATOM 1227 C C . CYS A 1 166 ? 63.731 7.463 -91.561 1.00 37.59 166 CYS A C 1
ATOM 1229 O O . CYS A 1 166 ? 64.630 7.718 -92.362 1.00 37.59 166 CYS A O 1
ATOM 1231 N N . VAL A 1 167 ? 63.339 6.204 -91.335 1.00 41.38 167 VAL A N 1
ATOM 1232 C CA . VAL A 1 167 ? 63.906 5.040 -92.043 1.00 41.38 167 VAL A CA 1
ATOM 1233 C C . VAL A 1 167 ? 63.511 5.039 -93.522 1.00 41.38 167 VAL A C 1
ATOM 1235 O O . VAL A 1 167 ? 64.365 4.850 -94.381 1.00 41.38 167 VAL A O 1
ATOM 1238 N N . SER A 1 168 ? 62.249 5.308 -93.857 1.00 43.12 168 SER A N 1
ATOM 1239 C CA . SER A 1 168 ? 61.817 5.382 -95.262 1.00 43.12 168 SER A CA 1
ATOM 1240 C C . SER A 1 168 ? 62.435 6.570 -96.004 1.00 43.12 168 SER A C 1
ATOM 1242 O O . SER A 1 168 ? 62.912 6.396 -97.118 1.00 43.12 168 SER A O 1
ATOM 1244 N N . VAL A 1 169 ? 62.518 7.753 -95.388 1.00 42.28 169 VAL A N 1
ATOM 1245 C CA . VAL A 1 169 ? 63.166 8.938 -95.979 1.00 42.28 169 VAL A CA 1
ATOM 1246 C C . VAL A 1 169 ? 64.670 8.730 -96.133 1.00 42.28 169 VAL A C 1
ATOM 1248 O O . VAL A 1 169 ? 65.215 9.074 -97.179 1.00 42.28 169 VAL A O 1
ATOM 1251 N N . SER A 1 170 ? 65.347 8.137 -95.144 1.00 40.84 170 SER A N 1
ATOM 1252 C CA . SER A 1 170 ? 66.775 7.816 -95.265 1.00 40.84 170 SER A CA 1
ATOM 1253 C C . SER A 1 170 ? 67.028 6.757 -96.334 1.00 40.84 170 SER A C 1
ATOM 1255 O O . SER A 1 170 ? 67.922 6.950 -97.146 1.00 40.84 170 SER A O 1
ATOM 1257 N N . LEU A 1 171 ? 66.210 5.705 -96.434 1.00 41.88 171 LEU A N 1
ATOM 1258 C CA . LEU A 1 171 ? 66.288 4.736 -97.534 1.00 41.88 171 LEU A CA 1
ATOM 1259 C C . LEU A 1 171 ? 66.035 5.398 -98.895 1.00 41.88 171 LEU A C 1
ATOM 1261 O O . LEU A 1 171 ? 66.796 5.162 -99.829 1.00 41.88 171 LEU A O 1
ATOM 1265 N N . CYS A 1 172 ? 65.031 6.269 -99.009 1.00 37.00 172 CYS A N 1
ATOM 1266 C CA . CYS A 1 172 ? 64.741 7.012 -100.236 1.00 37.00 172 CYS A CA 1
ATOM 1267 C C . CYS A 1 172 ? 65.880 7.968 -100.622 1.00 37.00 172 CYS A C 1
ATOM 1269 O O . CYS A 1 172 ? 66.236 8.037 -101.795 1.00 37.00 172 CYS A O 1
ATOM 1271 N N . LEU A 1 173 ? 66.486 8.675 -99.662 1.00 40.75 173 LEU A N 1
ATOM 1272 C CA . LEU A 1 173 ? 67.641 9.552 -99.887 1.00 40.75 173 LEU A CA 1
ATOM 1273 C C . LEU A 1 173 ? 68.900 8.756 -100.228 1.00 40.75 173 LEU A C 1
ATOM 1275 O O . LEU A 1 173 ? 69.622 9.144 -101.139 1.00 40.75 173 LEU A O 1
ATOM 1279 N N . CYS A 1 174 ? 69.149 7.633 -99.555 1.00 36.75 174 CYS A N 1
ATOM 1280 C CA . CYS A 1 174 ? 70.248 6.729 -99.877 1.00 36.75 174 CYS A CA 1
ATOM 1281 C C . CYS A 1 174 ? 70.084 6.176 -101.293 1.00 36.75 174 CYS A C 1
ATOM 1283 O O . CYS A 1 174 ? 71.025 6.235 -102.070 1.00 36.75 174 CYS A O 1
ATOM 1285 N N . LEU A 1 175 ? 68.886 5.730 -101.681 1.00 40.44 175 LEU A N 1
ATOM 1286 C CA . LEU A 1 175 ? 68.604 5.300 -103.051 1.00 40.44 175 LEU A CA 1
ATOM 1287 C C . LEU A 1 175 ? 68.751 6.458 -104.048 1.00 40.44 175 LEU A C 1
ATOM 1289 O O . LEU A 1 175 ? 69.372 6.274 -105.087 1.00 40.44 175 LEU A O 1
ATOM 1293 N N . PHE A 1 176 ? 68.266 7.661 -103.729 1.00 43.12 176 PHE A N 1
ATOM 1294 C CA . PHE A 1 176 ? 68.400 8.838 -104.591 1.00 43.12 176 PHE A CA 1
ATOM 1295 C C . PHE A 1 176 ? 69.863 9.270 -104.774 1.00 43.12 176 PHE A C 1
ATOM 1297 O O . PHE A 1 176 ? 70.271 9.580 -105.889 1.00 43.12 176 PHE A O 1
ATOM 1304 N N . VAL A 1 177 ? 70.678 9.252 -103.714 1.00 48.06 177 VAL A N 1
ATOM 1305 C CA . VAL A 1 177 ? 72.118 9.561 -103.762 1.00 48.06 177 VAL A CA 1
ATOM 1306 C C . VAL A 1 177 ? 72.899 8.439 -104.442 1.00 48.06 177 VAL A C 1
ATOM 1308 O O . VAL A 1 177 ? 73.791 8.735 -105.228 1.00 48.06 177 VAL A O 1
ATOM 1311 N N . CYS A 1 178 ? 72.551 7.170 -104.224 1.00 39.91 178 CYS A N 1
ATOM 1312 C CA . CYS A 1 178 ? 73.136 6.041 -104.948 1.00 39.91 178 CYS A 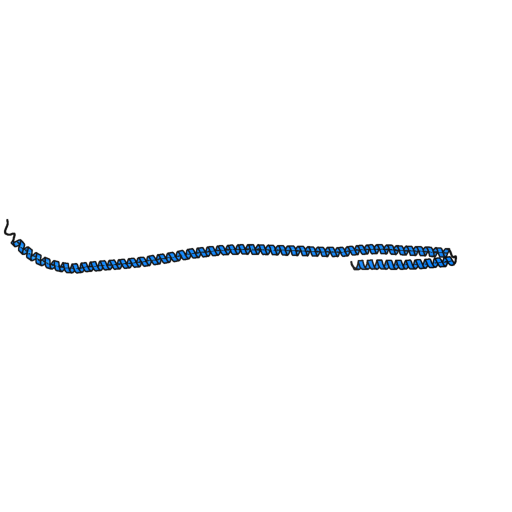CA 1
ATOM 1313 C C . CYS A 1 178 ? 72.821 6.130 -106.445 1.00 39.91 178 CYS A C 1
ATOM 1315 O O . CYS A 1 178 ? 73.727 5.992 -107.258 1.00 39.91 178 CYS A O 1
ATOM 1317 N N . VAL A 1 179 ? 71.582 6.457 -106.826 1.00 44.84 179 VAL A N 1
ATOM 1318 C CA . VAL A 1 179 ? 71.202 6.693 -108.227 1.00 44.84 179 VAL A CA 1
ATOM 1319 C C . VAL A 1 179 ? 71.905 7.934 -108.775 1.00 44.84 179 VAL A C 1
ATOM 1321 O O . VAL A 1 179 ? 72.378 7.880 -109.901 1.00 44.84 179 VAL A O 1
ATOM 1324 N N . ARG A 1 180 ? 72.063 9.011 -107.989 1.00 45.22 180 ARG A N 1
ATOM 1325 C CA . ARG A 1 180 ? 72.800 10.227 -108.382 1.00 45.22 180 ARG A CA 1
ATOM 1326 C C . ARG A 1 180 ? 74.307 9.991 -108.548 1.00 45.22 180 ARG A C 1
ATOM 1328 O O . ARG A 1 180 ? 74.923 10.570 -109.435 1.00 45.22 180 ARG A O 1
ATOM 1335 N N . SER A 1 181 ? 74.899 9.163 -107.693 1.00 46.59 181 SER A N 1
ATOM 1336 C CA . SER A 1 181 ? 76.311 8.778 -107.727 1.00 46.59 181 SER A CA 1
ATOM 1337 C C . SER A 1 181 ? 76.569 7.869 -108.925 1.00 46.59 181 SER A C 1
ATOM 1339 O O . SER A 1 181 ? 77.375 8.209 -109.784 1.00 46.59 181 SER A O 1
ATOM 1341 N N . VAL A 1 182 ? 75.779 6.800 -109.082 1.00 46.41 182 VAL A N 1
ATOM 1342 C CA . VAL A 1 182 ? 75.857 5.891 -110.234 1.00 46.41 182 VAL A CA 1
ATOM 1343 C C . VAL A 1 182 ? 75.558 6.635 -111.537 1.00 46.41 182 VAL A C 1
ATOM 1345 O O . VAL A 1 182 ? 76.294 6.473 -112.507 1.00 46.41 182 VAL A O 1
ATOM 1348 N N . CYS A 1 183 ? 74.551 7.515 -111.571 1.00 39.94 183 CYS A N 1
ATOM 1349 C CA . CYS A 1 183 ? 74.285 8.318 -112.757 1.00 39.94 183 CYS A CA 1
ATOM 1350 C C . CYS A 1 183 ? 75.390 9.355 -112.990 1.00 39.94 183 CYS A C 1
ATOM 1352 O O . CYS A 1 183 ? 75.760 9.536 -114.133 1.00 39.94 183 CYS A O 1
ATOM 1354 N N . GLY A 1 184 ? 75.998 9.969 -111.970 1.00 41.16 184 GLY A N 1
ATOM 1355 C CA . GLY A 1 184 ? 77.134 10.889 -112.124 1.00 41.16 184 GLY A CA 1
ATOM 1356 C C . GLY A 1 184 ? 78.381 10.219 -112.715 1.00 41.16 184 GLY A C 1
ATOM 1357 O O . GLY A 1 184 ? 79.015 10.785 -113.607 1.00 41.16 184 GLY A O 1
ATOM 1358 N N . CYS A 1 185 ? 78.678 8.984 -112.298 1.00 44.25 185 CYS A N 1
ATOM 1359 C CA . CYS A 1 185 ? 79.747 8.162 -112.869 1.00 44.25 185 CYS A CA 1
ATOM 1360 C C . CYS A 1 185 ? 79.456 7.786 -114.333 1.00 44.25 185 CYS A C 1
ATOM 1362 O O . CYS A 1 185 ? 80.332 7.912 -115.186 1.00 44.25 185 CYS A O 1
ATOM 1364 N N . VAL A 1 186 ? 78.217 7.379 -114.639 1.00 42.88 186 VAL A N 1
ATOM 1365 C CA . VAL A 1 186 ? 77.778 7.018 -116.000 1.00 42.88 186 VAL A CA 1
ATOM 1366 C C . VAL A 1 186 ? 77.698 8.252 -116.910 1.00 42.88 186 VAL A C 1
ATOM 1368 O O . VAL A 1 186 ? 78.074 8.175 -118.074 1.00 42.88 186 VAL A O 1
ATOM 1371 N N . CYS A 1 187 ? 77.296 9.414 -116.386 1.00 39.50 187 CYS A N 1
ATOM 1372 C CA . CYS A 1 187 ? 77.217 10.678 -117.120 1.00 39.50 187 CYS A CA 1
ATOM 1373 C C . CYS A 1 187 ? 78.605 11.187 -117.515 1.00 39.50 187 CYS A C 1
ATOM 1375 O O . CYS A 1 187 ? 78.787 11.570 -118.659 1.00 39.50 187 CYS A O 1
ATOM 1377 N N . LEU A 1 188 ? 79.605 11.159 -116.627 1.00 39.81 188 LEU A N 1
ATOM 1378 C CA . LEU A 1 188 ? 80.975 11.563 -116.981 1.00 39.81 188 LEU A CA 1
ATOM 1379 C C . LEU A 1 188 ? 81.612 10.613 -118.007 1.00 39.81 188 LEU A C 1
ATOM 1381 O O . LEU A 1 188 ? 82.280 11.082 -118.928 1.00 39.81 188 LEU A O 1
ATOM 1385 N N . PHE A 1 189 ? 81.346 9.306 -117.907 1.00 43.31 189 PHE A N 1
ATOM 1386 C CA . PHE A 1 189 ? 81.825 8.320 -118.880 1.00 43.31 189 PHE A CA 1
ATOM 1387 C C . PHE A 1 189 ? 81.170 8.523 -120.260 1.00 43.31 189 PHE A C 1
ATOM 1389 O O . PHE A 1 189 ? 81.869 8.616 -121.265 1.00 43.31 189 PHE A O 1
ATOM 1396 N N . VAL A 1 190 ? 79.844 8.708 -120.311 1.00 46.38 190 VAL A N 1
ATOM 1397 C CA . VAL A 1 190 ? 79.085 8.960 -121.552 1.00 46.38 190 VAL A CA 1
ATOM 1398 C C . VAL A 1 190 ? 79.394 10.341 -122.150 1.00 46.38 190 VAL A C 1
ATOM 1400 O O . VAL A 1 190 ? 79.490 10.464 -123.369 1.00 46.38 190 VAL A O 1
ATOM 1403 N N . CYS A 1 191 ? 79.626 11.374 -121.333 1.00 41.88 191 CYS A N 1
ATOM 1404 C CA . CYS A 1 191 ? 79.985 12.716 -121.802 1.00 41.88 191 CYS A CA 1
ATOM 1405 C C . CYS A 1 191 ? 81.381 12.766 -122.449 1.00 41.88 191 CYS A C 1
ATOM 1407 O O . CYS A 1 191 ? 81.538 13.434 -123.470 1.00 41.88 191 CYS A O 1
ATOM 1409 N N . VAL A 1 192 ? 82.377 12.032 -121.932 1.00 46.59 192 VAL A N 1
ATOM 1410 C CA . VAL A 1 192 ? 83.708 11.923 -122.572 1.00 46.59 192 VAL A CA 1
ATOM 1411 C C . VAL A 1 192 ? 83.638 11.089 -123.862 1.00 46.59 192 VAL A C 1
ATOM 1413 O O . VAL A 1 192 ? 84.267 11.443 -124.865 1.00 46.59 192 VAL A O 1
ATOM 1416 N N . SER A 1 193 ? 82.817 10.032 -123.889 1.00 44.06 193 SER A N 1
ATOM 1417 C CA . SER A 1 193 ? 82.586 9.225 -125.096 1.00 44.06 193 SER A CA 1
ATOM 1418 C C . SER A 1 193 ? 81.845 9.999 -126.200 1.00 44.06 193 SER A C 1
ATOM 1420 O O . SER A 1 193 ? 82.228 9.911 -127.365 1.00 44.06 193 SER A O 1
ATOM 1422 N N . LEU A 1 194 ? 80.839 10.815 -125.861 1.00 43.72 194 LEU A N 1
ATOM 1423 C CA . LEU A 1 194 ? 80.090 11.637 -126.825 1.00 43.72 194 LEU A CA 1
ATOM 1424 C C . LEU A 1 194 ? 80.904 12.824 -127.365 1.00 43.72 194 LEU A C 1
ATOM 1426 O O . LEU A 1 194 ? 80.724 13.200 -128.524 1.00 43.72 194 LEU A O 1
ATOM 1430 N N . PHE A 1 195 ? 81.835 13.380 -126.579 1.00 44.34 195 PHE A N 1
ATOM 1431 C CA . PHE A 1 195 ? 82.728 14.451 -127.040 1.00 44.34 195 PHE A CA 1
ATOM 1432 C C . PHE A 1 195 ? 83.749 13.952 -128.084 1.00 44.34 195 PHE A C 1
ATOM 1434 O O . PHE A 1 195 ? 84.034 14.659 -129.049 1.00 44.34 195 PHE A O 1
ATOM 1441 N N . SER A 1 196 ? 84.220 12.701 -127.969 1.00 46.75 196 SER A N 1
ATOM 1442 C CA . SER A 1 196 ? 85.094 12.069 -128.980 1.00 46.75 196 SER A CA 1
ATOM 1443 C C . SER A 1 196 ? 84.352 11.723 -130.285 1.00 46.75 196 SER A C 1
ATOM 1445 O O . SER A 1 196 ? 84.913 11.846 -131.376 1.00 46.75 196 SER A O 1
ATOM 1447 N N . VAL A 1 197 ? 83.069 11.344 -130.199 1.00 47.47 197 VAL A N 1
ATOM 1448 C CA . VAL A 1 197 ? 82.230 11.004 -131.367 1.00 47.47 197 VAL A CA 1
ATOM 1449 C C . VAL A 1 197 ? 81.748 12.259 -132.112 1.00 47.47 197 VAL A C 1
ATOM 1451 O O . VAL A 1 197 ? 81.752 12.275 -133.343 1.00 47.47 197 VAL A O 1
ATOM 1454 N N . GLN A 1 198 ? 81.425 13.354 -131.407 1.00 43.84 198 GLN A N 1
ATOM 1455 C CA . GLN A 1 198 ? 81.082 14.643 -132.034 1.00 43.84 198 GLN A CA 1
ATOM 1456 C C . GLN A 1 198 ? 82.227 15.219 -132.881 1.00 43.84 198 GLN A C 1
ATOM 1458 O O . GLN A 1 198 ? 81.959 15.783 -133.942 1.00 43.84 198 GLN A O 1
ATOM 1463 N N . TYR A 1 199 ? 83.487 15.052 -132.460 1.00 46.53 199 TYR A N 1
ATOM 1464 C CA . TYR A 1 199 ? 84.653 15.539 -133.210 1.00 46.53 199 TYR A CA 1
ATOM 1465 C C . TYR A 1 199 ? 84.864 14.768 -134.528 1.00 46.53 199 TYR A C 1
ATOM 1467 O O . TYR A 1 199 ? 85.202 15.370 -135.546 1.00 46.53 199 TYR A O 1
ATOM 1475 N N . SER A 1 200 ? 84.574 13.461 -134.546 1.00 46.00 200 SER A N 1
ATOM 1476 C CA . SER A 1 200 ? 84.683 12.627 -135.757 1.00 46.00 200 SER A CA 1
ATOM 1477 C C . SER A 1 200 ? 83.549 12.869 -136.765 1.00 46.00 200 SER A C 1
ATOM 1479 O O . SER A 1 200 ? 83.784 12.842 -137.970 1.00 46.00 200 SER A O 1
ATOM 1481 N N . VAL A 1 201 ? 82.324 13.166 -136.305 1.00 47.97 201 VAL A N 1
ATOM 1482 C CA . VAL A 1 201 ? 81.161 13.390 -137.193 1.00 47.97 201 VAL A CA 1
ATOM 1483 C C . VAL A 1 201 ? 81.140 14.814 -137.774 1.00 47.97 201 VAL A C 1
ATOM 1485 O O . VAL A 1 201 ? 80.789 14.990 -138.939 1.00 47.97 201 VAL A O 1
ATOM 1488 N N . LYS A 1 202 ? 81.593 15.836 -137.028 1.00 48.94 202 LYS A N 1
ATOM 1489 C CA . LYS A 1 202 ? 81.725 17.215 -137.554 1.00 48.94 202 LYS A CA 1
ATOM 1490 C C . LYS A 1 202 ? 82.823 17.352 -138.611 1.00 48.94 202 LYS A C 1
ATOM 1492 O O . LYS A 1 202 ? 82.651 18.125 -139.550 1.00 48.94 202 LYS A O 1
ATOM 1497 N N . HIS A 1 203 ? 83.905 16.577 -138.498 1.00 48.41 203 HIS A N 1
ATOM 1498 C CA . HIS A 1 203 ? 84.943 16.504 -139.529 1.00 48.41 203 HIS A CA 1
ATOM 1499 C C . HIS A 1 203 ? 84.444 15.798 -140.810 1.00 48.41 203 HIS A C 1
ATOM 1501 O O . HIS A 1 203 ? 84.932 16.104 -141.895 1.00 48.41 203 HIS A O 1
ATOM 1507 N N . LEU A 1 204 ? 83.451 14.897 -140.714 1.00 46.88 204 LEU A N 1
ATOM 1508 C CA . LEU A 1 204 ? 82.864 14.192 -141.865 1.00 46.88 204 LEU A CA 1
ATOM 1509 C C . LEU A 1 204 ? 81.758 14.992 -142.584 1.00 46.88 204 LEU A C 1
ATOM 1511 O O . LEU A 1 204 ? 81.655 14.918 -143.802 1.00 46.88 204 LEU A O 1
ATOM 1515 N N . VAL A 1 205 ? 80.943 15.773 -141.860 1.00 50.34 205 VAL A N 1
ATOM 1516 C CA . VAL A 1 205 ? 79.804 16.516 -142.446 1.00 50.34 205 VAL A CA 1
ATOM 1517 C C . VAL A 1 205 ? 80.240 17.796 -143.169 1.00 50.34 205 VAL A C 1
ATOM 1519 O O . VAL A 1 205 ? 79.680 18.119 -144.211 1.00 50.34 205 VAL A O 1
ATOM 1522 N N . ASN A 1 206 ? 81.286 18.492 -142.708 1.00 41.41 206 ASN A N 1
ATOM 1523 C CA . ASN A 1 206 ? 81.763 19.698 -143.404 1.00 41.41 206 ASN A CA 1
ATOM 1524 C C . ASN A 1 206 ? 82.576 19.394 -144.679 1.00 41.41 206 ASN A C 1
ATOM 1526 O O . ASN A 1 206 ? 82.759 20.276 -145.512 1.00 41.41 206 ASN A O 1
ATOM 1530 N N . LEU A 1 207 ? 83.020 18.144 -144.863 1.00 48.06 207 LEU A N 1
ATOM 1531 C CA . LEU A 1 207 ? 83.578 17.658 -146.130 1.00 48.06 207 LEU A CA 1
ATOM 1532 C C . LEU A 1 207 ? 82.494 17.380 -147.193 1.00 48.06 207 LEU A C 1
ATOM 1534 O O . LEU A 1 207 ? 82.842 17.250 -148.361 1.00 48.06 207 LEU A O 1
ATOM 1538 N N . MET A 1 208 ? 81.201 17.316 -146.831 1.00 50.28 208 MET A N 1
ATOM 1539 C CA . MET A 1 208 ? 80.109 16.961 -147.759 1.00 50.28 208 MET A CA 1
ATOM 1540 C C . MET A 1 208 ? 79.189 18.120 -148.186 1.00 50.28 208 MET A C 1
ATOM 1542 O O . MET A 1 208 ? 78.319 17.905 -149.021 1.00 50.28 208 MET A O 1
ATOM 1546 N N . SER A 1 209 ? 79.376 19.347 -147.687 1.00 44.31 209 SER A N 1
ATOM 1547 C CA . SER A 1 209 ? 78.597 20.529 -148.127 1.00 44.31 209 SER A CA 1
ATOM 1548 C C . SER A 1 209 ? 79.383 21.498 -149.019 1.00 44.31 209 SER A C 1
ATOM 1550 O O . SER A 1 209 ? 78.937 22.607 -149.281 1.00 44.31 209 SER A O 1
ATOM 1552 N N . LEU A 1 210 ? 80.532 21.057 -149.533 1.00 49.59 210 LEU A N 1
ATOM 1553 C CA . LEU A 1 210 ? 81.325 21.731 -150.566 1.00 49.59 210 LEU A CA 1
ATOM 1554 C C . LEU A 1 210 ? 80.865 21.370 -151.999 1.00 49.59 210 LEU A C 1
ATOM 1556 O O . LEU A 1 210 ? 81.625 21.583 -152.938 1.00 49.59 210 LEU A O 1
ATOM 1560 N N . GLN A 1 211 ? 79.661 20.803 -152.187 1.00 45.44 211 GLN A N 1
ATOM 1561 C CA . GLN A 1 211 ? 79.271 20.233 -153.485 1.00 45.44 211 GLN A CA 1
ATOM 1562 C C . GLN A 1 211 ? 77.835 20.489 -153.976 1.00 45.44 211 GLN A C 1
ATOM 1564 O O . GLN A 1 211 ? 77.534 20.050 -155.076 1.00 45.44 211 GLN A O 1
ATOM 1569 N N . ASP A 1 212 ? 76.990 21.252 -153.274 1.00 38.34 212 ASP A N 1
ATOM 1570 C CA . ASP A 1 212 ? 75.716 21.722 -153.845 1.00 38.34 212 ASP A CA 1
ATOM 1571 C C . ASP A 1 212 ? 75.396 23.158 -153.376 1.00 38.34 212 ASP A C 1
ATOM 1573 O O . ASP A 1 212 ? 75.148 23.388 -152.193 1.00 38.34 212 ASP A O 1
ATOM 1577 N N . THR A 1 213 ? 75.394 24.070 -154.362 1.00 35.53 213 THR A N 1
ATOM 1578 C CA . THR A 1 213 ? 75.216 25.548 -154.394 1.00 35.53 213 THR A CA 1
ATOM 1579 C C . THR A 1 213 ? 76.394 26.438 -154.016 1.00 35.53 213 THR A C 1
ATOM 1581 O O . THR A 1 213 ? 76.749 26.504 -152.821 1.00 35.53 213 THR A O 1
#

InterPro domains:
  IPR005024 Snf7 family [PTHR10476] (7-90)

Sequence (213 aa):
MDDTLFQLKFTAKQLERLAKKAEKDSKAEQSKVKKALQQKNVDCARVYAENAIRKKNEGVNWLRMASRVDAVASKVQTAVTMKGVCLSVSVCVSVCLSLSLSVCLSVCVCLCLSVCLCVSLSVCLCVSLSVSLSVCLSVCLCRRLSLSLSVCLSVSLSVYLCVCVCVSVSLCLCLFVCVRSVCGCVCLFVCVSLFSVQYSVKHLVNLMSLQDT

Radius of gyration: 76.96 Å; chains: 1; bounding box: 124×41×219 Å